Protein AF-A0A060R8Q3-F1 (afdb_monomer_lite)

Structure (mmCIF, N/CA/C/O backbone):
data_AF-A0A060R8Q3-F1
#
_entry.id   AF-A0A060R8Q3-F1
#
loop_
_atom_site.group_PDB
_atom_site.id
_atom_site.type_symbol
_atom_site.label_atom_id
_atom_site.label_alt_id
_atom_site.label_comp_id
_atom_site.label_asym_id
_atom_site.label_entity_id
_atom_site.label_seq_id
_atom_site.pdbx_PDB_ins_code
_atom_site.Cartn_x
_atom_site.Cartn_y
_atom_site.Cartn_z
_atom_site.occupancy
_atom_site.B_iso_or_equiv
_atom_site.auth_seq_id
_atom_site.auth_comp_id
_atom_site.auth_asym_id
_atom_site.auth_atom_id
_atom_site.pdbx_PDB_model_num
ATOM 1 N N . MET A 1 1 ? 9.795 -13.295 -20.090 1.00 81.94 1 MET A N 1
ATOM 2 C CA . MET A 1 1 ? 8.320 -13.379 -20.117 1.00 81.94 1 MET A CA 1
ATOM 3 C C . MET A 1 1 ? 7.827 -12.272 -21.031 1.00 81.94 1 MET A C 1
ATOM 5 O O . MET A 1 1 ? 8.406 -11.195 -20.973 1.00 81.94 1 MET A O 1
ATOM 9 N N . GLU A 1 2 ? 6.830 -12.517 -21.876 1.00 87.56 2 GLU A N 1
ATOM 10 C CA . GLU A 1 2 ? 6.146 -11.432 -22.592 1.00 87.56 2 GLU A CA 1
ATOM 11 C C . GLU A 1 2 ? 5.201 -10.707 -21.620 1.00 87.56 2 GLU A C 1
ATOM 13 O O . GLU A 1 2 ? 4.442 -11.363 -20.909 1.00 87.56 2 GLU A O 1
ATOM 18 N N . ILE A 1 3 ? 5.291 -9.376 -21.527 1.00 93.56 3 ILE A N 1
ATOM 19 C CA . ILE A 1 3 ? 4.502 -8.572 -20.581 1.00 93.56 3 ILE A CA 1
ATOM 20 C C . ILE A 1 3 ? 3.317 -7.940 -21.316 1.00 93.56 3 ILE A C 1
ATOM 22 O O . ILE A 1 3 ? 3.500 -7.089 -22.185 1.00 93.56 3 ILE A O 1
ATOM 26 N N . ALA A 1 4 ? 2.102 -8.322 -20.923 1.00 96.06 4 ALA A N 1
ATOM 27 C CA . ALA A 1 4 ? 0.863 -7.688 -21.368 1.00 96.06 4 ALA A CA 1
ATOM 28 C C . ALA A 1 4 ? 0.677 -6.345 -20.640 1.00 96.06 4 ALA A C 1
ATOM 30 O O . ALA A 1 4 ? 0.202 -6.294 -19.499 1.00 96.06 4 ALA A O 1
ATOM 31 N N . LYS A 1 5 ? 1.107 -5.248 -21.274 1.00 96.12 5 LYS A N 1
ATOM 32 C CA . LYS A 1 5 ? 1.171 -3.905 -20.671 1.00 96.12 5 LYS A CA 1
ATOM 33 C C . LYS A 1 5 ? -0.169 -3.457 -20.078 1.00 96.12 5 LYS A C 1
ATOM 35 O O . LYS A 1 5 ? -0.212 -2.906 -18.980 1.00 96.12 5 LYS A O 1
ATOM 40 N N . GLU A 1 6 ? -1.265 -3.718 -20.777 1.00 97.31 6 GLU A N 1
ATOM 41 C CA . GLU A 1 6 ? -2.635 -3.370 -20.397 1.00 97.31 6 GLU A CA 1
ATOM 42 C C . GLU A 1 6 ? -3.126 -4.072 -19.122 1.00 97.31 6 GLU A C 1
ATOM 44 O O . GLU A 1 6 ? -4.007 -3.543 -18.449 1.00 97.31 6 GLU A O 1
ATOM 49 N N . LYS A 1 7 ? -2.519 -5.205 -18.748 1.00 98.19 7 LYS A N 1
ATOM 50 C CA . LYS A 1 7 ? -2.799 -5.943 -17.501 1.00 98.19 7 LYS A CA 1
ATOM 51 C C . LYS A 1 7 ? -1.795 -5.662 -16.385 1.00 98.19 7 LYS A C 1
ATOM 53 O O . LYS A 1 7 ? -1.862 -6.283 -15.326 1.00 98.19 7 LYS A O 1
ATOM 58 N N . THR A 1 8 ? -0.835 -4.777 -16.648 1.00 98.75 8 THR A N 1
ATOM 59 C CA . THR A 1 8 ? 0.340 -4.599 -15.799 1.00 98.75 8 THR A CA 1
ATOM 60 C C . THR A 1 8 ? 0.318 -3.274 -15.048 1.00 98.75 8 THR A C 1
ATOM 62 O O . THR A 1 8 ? 0.221 -2.208 -15.665 1.00 98.75 8 THR A O 1
ATOM 65 N N . VAL A 1 9 ? 0.497 -3.352 -13.729 1.00 98.81 9 VAL A N 1
ATOM 66 C CA . VAL A 1 9 ? 0.626 -2.217 -12.807 1.00 98.81 9 VAL A CA 1
ATOM 67 C C . VAL A 1 9 ? 2.062 -2.148 -12.289 1.00 98.81 9 VAL A C 1
ATOM 69 O O . VAL A 1 9 ? 2.643 -3.158 -11.893 1.00 98.81 9 VAL A O 1
ATOM 72 N N . ALA A 1 10 ? 2.662 -0.963 -12.277 1.00 98.75 10 ALA A N 1
ATOM 73 C CA . ALA A 1 10 ? 3.980 -0.738 -11.691 1.00 98.75 10 ALA A CA 1
ATOM 74 C C . ALA A 1 10 ? 3.889 0.063 -10.387 1.00 98.75 10 ALA A C 1
ATOM 76 O O . ALA A 1 10 ? 2.992 0.885 -10.207 1.00 98.75 10 ALA A O 1
ATOM 77 N N . PHE A 1 11 ? 4.870 -0.119 -9.499 1.00 98.56 11 PHE A N 1
ATOM 78 C CA . PHE A 1 11 ? 4.990 0.667 -8.268 1.00 98.56 11 PHE A CA 1
ATOM 79 C C . PHE A 1 11 ? 6.175 1.631 -8.298 1.00 98.56 11 PHE A C 1
ATOM 81 O O . PHE A 1 11 ? 7.266 1.292 -8.760 1.00 98.56 11 PHE A O 1
ATOM 88 N N . THR A 1 12 ? 6.006 2.828 -7.736 1.00 96.81 12 THR A N 1
ATOM 89 C CA . THR A 1 12 ? 7.143 3.710 -7.433 1.00 96.81 12 THR A CA 1
ATOM 90 C C . THR A 1 12 ? 6.879 4.553 -6.200 1.00 96.81 12 THR A C 1
ATOM 92 O O . THR A 1 12 ? 5.846 5.200 -6.088 1.00 96.81 12 THR A O 1
ATOM 95 N N . GLY A 1 13 ? 7.805 4.604 -5.251 1.00 94.69 13 GLY A N 1
ATOM 96 C CA . GLY A 1 13 ? 7.547 5.410 -4.063 1.00 94.69 13 GLY A CA 1
ATOM 97 C C . GLY A 1 13 ? 8.776 5.826 -3.294 1.00 94.69 13 GLY A C 1
ATOM 98 O O . GLY A 1 13 ? 9.915 5.504 -3.640 1.00 94.69 13 GLY A O 1
ATOM 99 N N . ASN A 1 14 ? 8.539 6.626 -2.262 1.00 93.38 14 ASN A N 1
ATOM 100 C CA . ASN A 1 14 ? 9.591 7.078 -1.374 1.00 93.38 14 ASN A CA 1
ATOM 101 C C . ASN A 1 14 ? 10.158 5.910 -0.544 1.00 93.38 14 ASN A C 1
ATOM 103 O O . ASN A 1 14 ? 9.455 4.978 -0.155 1.00 93.38 14 ASN A O 1
ATOM 107 N N . ARG A 1 15 ? 11.458 5.995 -0.232 1.00 92.00 15 ARG A N 1
ATOM 108 C CA . ARG A 1 15 ? 12.168 5.000 0.594 1.00 92.00 15 ARG A CA 1
ATOM 109 C C . ARG A 1 15 ? 11.781 5.044 2.072 1.00 92.00 15 ARG A C 1
ATOM 111 O O . ARG A 1 15 ? 11.945 4.058 2.779 1.00 92.00 15 ARG A O 1
ATOM 118 N N . LEU A 1 16 ? 11.296 6.199 2.520 1.00 90.44 16 LEU A N 1
ATOM 119 C CA . LEU A 1 16 ? 10.750 6.424 3.850 1.00 90.44 16 LEU A CA 1
ATOM 120 C C . LEU A 1 16 ? 9.294 6.858 3.686 1.00 90.44 16 LEU A C 1
ATOM 122 O O . LEU A 1 16 ? 9.029 7.830 2.975 1.00 90.44 16 LEU A O 1
ATOM 126 N N . LEU A 1 17 ? 8.383 6.142 4.339 1.00 89.00 17 LEU A N 1
ATOM 127 C CA . LEU A 1 17 ? 6.962 6.467 4.369 1.00 89.00 17 LEU A CA 1
ATOM 128 C C . LEU A 1 17 ? 6.737 7.476 5.495 1.00 89.00 17 LEU A C 1
ATOM 130 O O . LEU A 1 17 ? 6.992 7.179 6.660 1.00 89.00 17 LEU A O 1
ATOM 134 N N . THR A 1 18 ? 6.337 8.690 5.137 1.00 86.38 18 THR A N 1
ATOM 135 C CA . THR A 1 18 ? 6.111 9.794 6.078 1.00 86.38 18 THR A CA 1
ATOM 136 C C . THR A 1 18 ? 4.744 10.409 5.839 1.00 86.38 18 THR A C 1
ATOM 138 O O . THR A 1 18 ? 4.243 10.353 4.715 1.00 86.38 18 THR A O 1
ATOM 141 N N . THR A 1 19 ? 4.179 11.046 6.864 1.00 86.94 19 THR A N 1
ATOM 142 C CA . THR A 1 19 ? 3.058 11.983 6.706 1.00 86.94 19 THR A CA 1
ATOM 143 C C . THR A 1 19 ? 3.517 13.257 5.988 1.00 86.94 19 THR A C 1
ATOM 145 O O . THR A 1 19 ? 4.721 13.503 5.830 1.00 86.94 19 THR A O 1
ATOM 148 N N . SER A 1 20 ? 2.564 14.096 5.576 1.00 84.88 20 SER A N 1
ATOM 149 C CA . SER A 1 20 ? 2.832 15.390 4.930 1.00 84.88 20 SER A CA 1
ATOM 150 C C . SER A 1 20 ? 3.641 16.365 5.783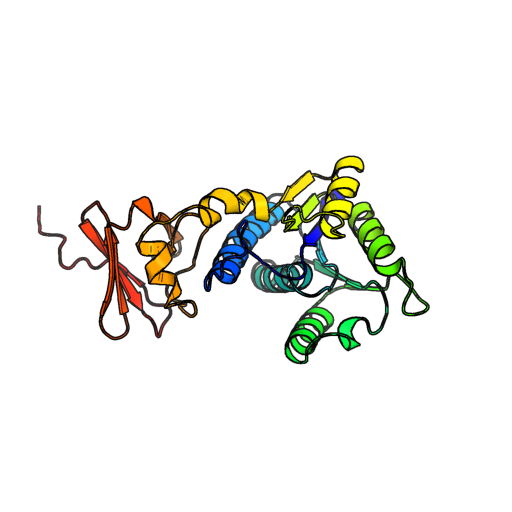 1.00 84.88 20 SER A C 1
ATOM 152 O O . SER A 1 20 ? 4.433 17.138 5.247 1.00 84.88 20 SER A O 1
ATOM 154 N N . ASP A 1 21 ? 3.514 16.291 7.104 1.00 84.69 21 ASP A N 1
ATOM 155 C CA . ASP A 1 21 ? 4.242 17.125 8.059 1.00 84.69 21 ASP A CA 1
ATOM 156 C C . ASP A 1 21 ? 5.453 16.418 8.700 1.00 84.69 21 ASP A C 1
ATOM 158 O O . ASP A 1 21 ? 6.084 16.967 9.602 1.00 84.69 21 ASP A O 1
ATOM 162 N N . ASN A 1 22 ? 5.805 15.216 8.223 1.00 83.00 22 ASN A N 1
ATOM 163 C CA . ASN A 1 22 ? 6.838 14.336 8.786 1.00 83.00 22 ASN A CA 1
ATOM 164 C C . ASN A 1 22 ? 6.662 14.021 10.287 1.00 83.00 22 ASN A C 1
ATOM 166 O O . ASN A 1 22 ? 7.640 13.674 10.957 1.00 83.00 22 ASN A O 1
ATOM 170 N N . ARG A 1 23 ? 5.448 14.127 10.839 1.00 83.88 23 ARG A N 1
ATOM 171 C CA . ARG A 1 23 ? 5.171 13.634 12.191 1.00 83.88 23 ARG A CA 1
ATOM 172 C C . ARG A 1 23 ? 5.231 12.112 12.228 1.00 83.88 23 ARG A C 1
ATOM 174 O O . ARG A 1 23 ? 4.906 11.422 11.263 1.00 83.88 23 ARG A O 1
ATOM 181 N N . HIS A 1 24 ? 5.658 11.591 13.374 1.00 88.31 24 HIS A N 1
ATOM 182 C CA . HIS A 1 24 ? 5.580 10.162 13.626 1.00 88.31 24 HIS A CA 1
ATOM 183 C C . HIS A 1 24 ? 4.112 9.749 13.758 1.00 88.31 24 HIS A C 1
ATOM 185 O O . HIS A 1 24 ? 3.369 10.346 14.536 1.00 88.31 24 HIS A O 1
ATOM 191 N N . ASP A 1 25 ? 3.729 8.722 13.010 1.00 94.88 25 ASP A N 1
ATOM 192 C CA . ASP A 1 25 ? 2.435 8.063 13.112 1.00 94.88 25 ASP A CA 1
ATOM 193 C C . ASP A 1 25 ? 2.692 6.554 13.139 1.00 94.88 25 ASP A C 1
ATOM 195 O O . ASP A 1 25 ? 3.182 5.973 12.167 1.00 94.88 25 ASP A O 1
ATOM 199 N N . ALA A 1 26 ? 2.416 5.939 14.287 1.00 96.19 26 ALA A N 1
ATOM 200 C CA . ALA A 1 26 ? 2.666 4.528 14.553 1.00 96.19 26 ALA A CA 1
ATOM 201 C C . ALA A 1 26 ? 1.775 3.605 13.706 1.00 96.19 26 ALA A C 1
ATOM 203 O O . ALA A 1 26 ? 2.122 2.445 13.497 1.00 96.19 26 ALA A O 1
ATOM 204 N N . ASN A 1 27 ? 0.655 4.124 13.192 1.00 96.94 27 ASN A N 1
ATOM 205 C CA . ASN A 1 27 ? -0.320 3.375 12.407 1.00 96.94 27 ASN A CA 1
ATOM 206 C C . ASN A 1 27 ? -0.230 3.655 10.903 1.00 96.94 27 ASN A C 1
ATOM 208 O O . ASN A 1 27 ? -0.941 3.009 10.137 1.00 96.94 27 ASN A O 1
ATOM 212 N N . LEU A 1 28 ? 0.641 4.566 10.454 1.00 96.75 28 LEU A N 1
ATOM 213 C CA . LEU A 1 28 ? 0.725 4.955 9.043 1.00 96.75 28 LEU A CA 1
ATOM 214 C C . LEU A 1 28 ? 0.965 3.762 8.112 1.00 96.75 28 LEU A C 1
ATOM 216 O O . LEU A 1 28 ? 0.300 3.647 7.087 1.00 96.75 28 LEU A O 1
ATOM 220 N N . GLU A 1 29 ? 1.885 2.858 8.460 1.00 96.31 29 GLU A N 1
ATOM 221 C CA . GLU A 1 29 ? 2.124 1.664 7.640 1.00 96.31 29 GLU A CA 1
ATOM 222 C C . GLU A 1 29 ? 0.889 0.747 7.603 1.00 96.31 29 GLU A C 1
ATOM 224 O O . GLU A 1 29 ? 0.573 0.210 6.544 1.00 96.31 29 GLU A O 1
ATOM 229 N N . ASN A 1 30 ? 0.158 0.611 8.718 1.00 97.19 30 ASN A N 1
ATOM 230 C CA . ASN A 1 30 ? -1.077 -0.177 8.769 1.00 97.19 30 ASN A CA 1
ATOM 231 C C . ASN A 1 30 ? -2.150 0.420 7.849 1.00 97.19 30 ASN A C 1
ATOM 233 O O . ASN A 1 30 ? -2.748 -0.311 7.066 1.00 97.19 30 ASN A O 1
ATOM 237 N N . VAL A 1 31 ? -2.344 1.742 7.899 1.00 98.00 31 VAL A N 1
ATOM 238 C CA . VAL A 1 31 ? -3.275 2.460 7.014 1.00 98.00 31 VAL A CA 1
ATOM 239 C C . VAL A 1 31 ? -2.881 2.272 5.555 1.00 98.00 31 VAL A C 1
ATOM 241 O O . VAL A 1 31 ? -3.703 1.848 4.752 1.00 98.00 31 VAL A O 1
ATOM 244 N N . ILE A 1 32 ? -1.609 2.504 5.221 1.00 98.00 32 ILE A N 1
ATOM 245 C CA . ILE A 1 32 ? -1.093 2.324 3.861 1.00 98.00 32 ILE A CA 1
ATOM 246 C C . ILE A 1 32 ? -1.365 0.907 3.345 1.00 98.00 32 ILE A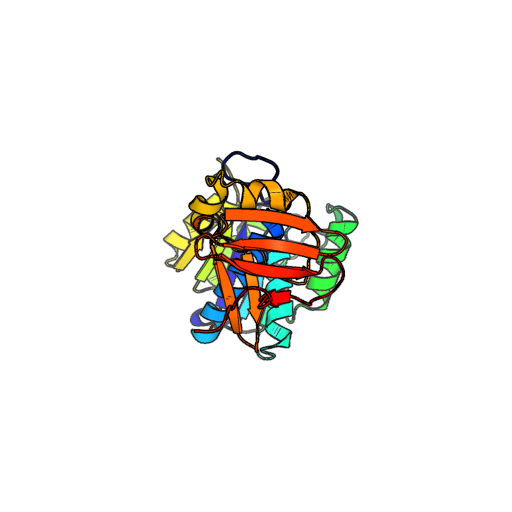 C 1
ATOM 248 O O . ILE A 1 32 ? -1.801 0.752 2.210 1.00 98.00 32 ILE A O 1
ATOM 252 N N . ARG A 1 33 ? -1.106 -0.129 4.151 1.00 97.81 33 ARG A N 1
ATOM 253 C CA . ARG A 1 33 ? -1.327 -1.523 3.736 1.00 97.81 33 ARG A CA 1
ATOM 254 C C . ARG A 1 33 ? -2.805 -1.829 3.516 1.00 97.81 33 ARG A C 1
ATOM 256 O O . ARG A 1 33 ? -3.127 -2.524 2.555 1.00 97.81 33 ARG A O 1
ATOM 263 N N . THR A 1 34 ? -3.692 -1.305 4.358 1.00 97.31 34 THR A N 1
ATOM 264 C CA . THR A 1 34 ? -5.142 -1.459 4.180 1.00 97.31 34 THR A CA 1
ATOM 265 C C . THR A 1 34 ? -5.617 -0.807 2.885 1.00 97.31 34 THR A C 1
ATOM 267 O O . THR A 1 34 ? -6.230 -1.484 2.065 1.00 97.31 34 THR A O 1
ATOM 270 N N . GLU A 1 35 ? -5.282 0.465 2.660 1.00 97.88 35 GLU A N 1
ATOM 271 C CA . GLU A 1 35 ? -5.705 1.184 1.450 1.00 97.88 35 GLU A CA 1
ATOM 272 C C . GLU A 1 35 ? -5.082 0.580 0.186 1.00 97.88 35 GLU A C 1
ATOM 274 O O . GLU A 1 35 ? -5.747 0.435 -0.837 1.00 97.88 35 GLU A O 1
ATOM 279 N N . LEU A 1 36 ? -3.820 0.143 0.263 1.00 98.38 36 LEU A N 1
ATOM 280 C CA . LEU A 1 36 ? -3.186 -0.573 -0.837 1.00 98.38 36 LEU A CA 1
ATOM 281 C C . LEU A 1 36 ? -3.882 -1.908 -1.115 1.00 98.38 36 LEU A C 1
ATOM 283 O O . LEU A 1 36 ? -4.029 -2.265 -2.273 1.00 98.38 36 LEU A O 1
ATOM 287 N N . THR A 1 37 ? -4.339 -2.635 -0.092 1.00 97.44 37 THR A N 1
ATOM 288 C CA . THR A 1 37 ? -5.087 -3.886 -0.299 1.00 97.44 37 THR A CA 1
ATOM 289 C C . THR A 1 37 ? -6.355 -3.636 -1.110 1.00 97.44 37 THR A C 1
ATOM 291 O O . THR A 1 37 ? -6.590 -4.353 -2.078 1.00 97.44 37 THR A O 1
ATOM 294 N N . PHE A 1 38 ? -7.136 -2.608 -0.761 1.00 96.81 38 PHE A N 1
ATOM 295 C CA . PHE A 1 38 ? -8.343 -2.253 -1.512 1.00 96.81 38 PHE A CA 1
ATOM 296 C C . PHE A 1 38 ? -8.020 -1.851 -2.950 1.00 96.81 38 PHE A C 1
ATOM 298 O O . PHE A 1 38 ? -8.603 -2.400 -3.878 1.00 96.81 38 PHE A O 1
ATOM 305 N N . CYS A 1 39 ? -7.013 -0.998 -3.138 1.00 98.19 39 CYS A N 1
ATOM 306 C CA . CYS A 1 39 ? -6.562 -0.588 -4.465 1.00 98.19 39 CYS A CA 1
ATOM 307 C C . CYS A 1 39 ? -6.105 -1.780 -5.326 1.00 98.19 39 CYS A C 1
ATOM 309 O O . CYS A 1 39 ? -6.471 -1.883 -6.492 1.00 98.19 39 CYS A O 1
ATOM 311 N N . LEU A 1 40 ? -5.349 -2.729 -4.764 1.00 98.56 40 LEU A N 1
ATOM 312 C CA . LEU A 1 40 ? -4.915 -3.912 -5.512 1.00 98.56 40 LEU A CA 1
ATOM 313 C C . LEU A 1 40 ? -6.087 -4.844 -5.859 1.00 98.56 40 LEU A C 1
ATOM 315 O O . LEU A 1 40 ? -6.071 -5.446 -6.933 1.00 98.56 40 LEU A O 1
ATOM 319 N N . GLU A 1 41 ? -7.085 -4.971 -4.977 1.00 97.88 41 GLU A N 1
ATOM 320 C CA . GLU A 1 41 ? -8.314 -5.720 -5.267 1.00 97.88 41 GLU A CA 1
ATOM 321 C C . GLU A 1 41 ? -9.123 -5.074 -6.399 1.00 97.88 41 GLU A C 1
ATOM 323 O O . GLU A 1 41 ? -9.603 -5.799 -7.271 1.00 97.88 41 GLU A O 1
ATOM 328 N N . GLU A 1 42 ? -9.224 -3.744 -6.431 1.00 98.00 42 GLU A N 1
ATOM 329 C CA . GLU A 1 42 ? -9.854 -2.992 -7.525 1.00 98.00 42 GLU A CA 1
ATOM 330 C C . GLU A 1 42 ? -9.109 -3.210 -8.848 1.00 98.00 42 GLU A C 1
ATOM 332 O O . GLU A 1 42 ? -9.715 -3.676 -9.814 1.00 98.00 42 GLU A O 1
ATOM 337 N N . CYS A 1 43 ? -7.783 -3.021 -8.878 1.00 98.38 43 CYS A N 1
ATOM 338 C CA . CYS A 1 43 ? -6.975 -3.306 -10.069 1.00 98.38 43 CYS A CA 1
ATOM 339 C C . CYS A 1 43 ? -7.200 -4.744 -10.575 1.00 98.38 43 CYS A C 1
ATOM 341 O O . CYS A 1 43 ? -7.317 -4.979 -11.780 1.00 98.38 43 CYS A O 1
ATOM 343 N N . TYR A 1 44 ? -7.276 -5.725 -9.669 1.00 98.50 44 TYR A N 1
ATOM 344 C CA . TYR A 1 44 ? -7.531 -7.115 -10.047 1.00 98.50 44 TYR A CA 1
ATOM 345 C C . TYR A 1 44 ? -8.918 -7.309 -10.671 1.00 98.50 44 TYR A C 1
ATOM 347 O O . TYR A 1 44 ? -9.043 -7.985 -11.693 1.00 98.50 44 TYR A O 1
ATOM 355 N N . GLN A 1 45 ? -9.955 -6.685 -10.105 1.00 98.12 45 GLN A N 1
ATOM 356 C CA . GLN A 1 45 ? -11.311 -6.704 -10.666 1.00 98.12 45 GLN A CA 1
ATOM 357 C C . GLN A 1 45 ? -11.378 -6.058 -12.058 1.00 98.12 45 GLN A C 1
ATOM 359 O O . GLN A 1 45 ? -12.154 -6.501 -12.904 1.00 98.12 45 GLN A O 1
ATOM 364 N N . GLU A 1 46 ? -10.517 -5.079 -12.328 1.00 97.88 46 GLU A N 1
ATOM 365 C CA . GLU A 1 46 ? -10.341 -4.455 -13.646 1.00 97.88 46 GLU A CA 1
ATOM 366 C C . GLU A 1 46 ? -9.493 -5.296 -14.622 1.00 97.88 46 GLU A C 1
ATOM 368 O O . GLU A 1 46 ? -9.247 -4.899 -15.763 1.00 97.88 46 GLU A O 1
ATOM 373 N N . GLY A 1 47 ? -9.059 -6.489 -14.208 1.00 98.12 47 GLY A N 1
ATOM 374 C CA . GLY A 1 47 ? -8.308 -7.429 -15.037 1.00 98.12 47 GLY A CA 1
ATOM 375 C C . GLY A 1 47 ? -6.794 -7.212 -15.026 1.00 98.12 47 GLY A C 1
ATOM 376 O O . GLY A 1 47 ? -6.095 -7.778 -15.877 1.00 98.12 47 GLY A O 1
ATOM 377 N N . LYS A 1 48 ? -6.266 -6.421 -14.083 1.00 98.50 48 LYS A N 1
ATOM 378 C CA . LYS A 1 48 ? -4.824 -6.298 -13.846 1.00 98.50 48 LYS A CA 1
ATOM 379 C C . LYS A 1 48 ? -4.350 -7.437 -12.953 1.00 98.50 48 LYS A C 1
ATOM 381 O O . LYS A 1 48 ? -4.733 -7.534 -11.794 1.00 98.50 48 LYS A O 1
ATOM 386 N N . ASN A 1 49 ? -3.475 -8.291 -13.461 1.00 98.44 49 ASN A N 1
ATOM 387 C CA . ASN A 1 49 ? -2.927 -9.397 -12.674 1.00 98.44 49 ASN A CA 1
ATOM 388 C C . ASN A 1 49 ? -1.402 -9.499 -12.742 1.00 98.44 49 ASN A C 1
ATOM 390 O O . ASN A 1 49 ? -0.826 -10.416 -12.166 1.00 98.44 49 ASN A O 1
ATOM 394 N N . VAL A 1 50 ? -0.725 -8.551 -13.392 1.00 98.81 50 VAL A N 1
ATOM 395 C CA . VAL A 1 50 ? 0.738 -8.479 -13.416 1.00 98.81 50 VAL A CA 1
ATOM 396 C C . VAL A 1 50 ? 1.183 -7.239 -12.653 1.00 98.81 50 VAL A C 1
ATOM 398 O O . VAL A 1 50 ? 0.754 -6.127 -12.951 1.00 98.81 50 VAL A O 1
ATOM 401 N N . TYR A 1 51 ? 2.080 -7.410 -11.687 1.00 98.88 51 TYR A N 1
ATOM 402 C CA . TYR A 1 51 ? 2.592 -6.310 -10.877 1.00 98.88 51 TYR A CA 1
ATOM 403 C C . TYR A 1 51 ? 4.109 -6.234 -10.957 1.00 98.88 51 TYR A C 1
ATOM 405 O O . TYR A 1 51 ? 4.802 -7.237 -10.790 1.00 98.88 51 TYR A O 1
ATOM 413 N N . ILE A 1 52 ? 4.638 -5.030 -11.171 1.00 98.88 52 ILE A N 1
ATOM 414 C CA . ILE A 1 52 ? 6.075 -4.776 -11.228 1.00 98.88 52 ILE A CA 1
ATOM 415 C C . ILE A 1 52 ? 6.502 -3.968 -10.005 1.00 98.88 52 ILE A C 1
ATOM 417 O O . ILE A 1 52 ? 6.145 -2.796 -9.858 1.00 98.88 52 ILE A O 1
ATOM 421 N N . CYS A 1 53 ? 7.335 -4.564 -9.151 1.00 97.81 53 CYS A N 1
ATOM 422 C CA . CYS A 1 53 ? 7.978 -3.862 -8.048 1.00 97.81 53 CYS A CA 1
ATOM 423 C C . CYS A 1 53 ? 9.444 -3.571 -8.381 1.00 97.81 53 CYS A C 1
ATOM 425 O O . CYS A 1 53 ? 10.141 -4.359 -9.015 1.00 97.81 53 CYS A O 1
ATOM 427 N N . GLY A 1 54 ? 9.941 -2.425 -7.932 1.00 97.50 54 GLY A N 1
ATOM 428 C CA . GLY A 1 54 ? 11.313 -2.009 -8.197 1.00 97.50 54 GLY A CA 1
ATOM 429 C C . GLY A 1 54 ? 12.362 -2.487 -7.202 1.00 97.50 54 GLY A C 1
ATOM 430 O O . GLY A 1 54 ? 13.510 -2.038 -7.266 1.00 97.50 54 GLY A O 1
ATOM 431 N N . MET A 1 55 ? 11.952 -3.324 -6.245 1.00 96.94 55 MET A N 1
ATOM 432 C CA . MET A 1 55 ? 12.807 -3.966 -5.244 1.00 96.94 55 MET A CA 1
ATOM 433 C C . MET A 1 55 ? 13.644 -3.013 -4.368 1.00 96.94 55 MET A C 1
ATOM 435 O O . MET A 1 55 ? 14.641 -3.424 -3.779 1.00 96.94 55 MET A O 1
ATOM 439 N N . VAL A 1 56 ? 13.236 -1.747 -4.243 1.00 94.81 56 VAL A N 1
ATOM 440 C CA . VAL A 1 56 ? 13.878 -0.770 -3.350 1.00 94.81 56 VAL A CA 1
ATOM 441 C C . VAL A 1 56 ? 13.162 -0.720 -1.996 1.00 94.81 56 VAL A C 1
ATOM 443 O O . VAL A 1 56 ? 11.962 -0.962 -1.897 1.00 94.81 56 VAL A O 1
ATOM 446 N N . ILE A 1 57 ? 13.904 -0.398 -0.932 1.00 95.62 57 ILE A N 1
ATOM 447 C CA . ILE A 1 57 ? 13.344 -0.160 0.409 1.00 95.62 57 ILE A CA 1
ATOM 448 C C . ILE A 1 57 ? 12.179 0.842 0.409 1.00 95.62 57 ILE A C 1
ATOM 450 O O . ILE A 1 57 ? 12.113 1.739 -0.431 1.00 95.62 57 ILE A O 1
ATOM 454 N N . GLY A 1 58 ? 11.294 0.713 1.400 1.00 94.81 58 GLY A N 1
ATOM 455 C CA . GLY A 1 58 ? 10.104 1.550 1.537 1.00 94.81 58 GLY A CA 1
ATOM 456 C C . GLY A 1 58 ? 8.945 1.034 0.689 1.00 94.81 58 GLY A C 1
ATOM 457 O O . GLY A 1 58 ? 8.586 -0.141 0.798 1.00 94.81 58 GLY A O 1
ATOM 458 N N . TRP A 1 59 ? 8.366 1.919 -0.127 1.00 96.62 59 TRP A N 1
ATOM 459 C CA . TRP A 1 59 ? 7.151 1.655 -0.903 1.00 96.62 59 TRP A CA 1
ATOM 460 C C . TRP A 1 59 ? 7.235 0.424 -1.810 1.00 96.62 59 TRP A C 1
ATOM 462 O O . TRP A 1 59 ? 6.355 -0.427 -1.734 1.00 96.62 59 TRP A O 1
ATOM 472 N N . ASP A 1 60 ? 8.289 0.291 -2.628 1.00 97.12 60 ASP A N 1
ATOM 473 C CA . ASP A 1 60 ? 8.374 -0.791 -3.623 1.00 97.12 60 ASP A CA 1
ATOM 474 C C . ASP A 1 60 ? 8.311 -2.178 -2.946 1.00 97.12 60 ASP A C 1
ATOM 476 O O . ASP A 1 60 ? 7.555 -3.045 -3.385 1.00 97.12 60 ASP A O 1
ATOM 480 N N . MET A 1 61 ? 9.063 -2.390 -1.856 1.00 97.94 61 MET A N 1
ATOM 481 C CA . MET A 1 61 ? 9.009 -3.648 -1.098 1.00 97.94 61 MET A CA 1
ATOM 482 C C . MET A 1 61 ? 7.707 -3.827 -0.308 1.00 97.94 61 MET A C 1
ATOM 484 O O . MET A 1 61 ? 7.240 -4.956 -0.189 1.00 97.94 61 MET A O 1
ATOM 488 N N . LEU A 1 62 ? 7.109 -2.749 0.217 1.00 98.44 62 LEU A N 1
ATOM 489 C CA . LEU A 1 62 ? 5.798 -2.826 0.873 1.00 98.44 62 LEU A CA 1
ATOM 490 C C . LEU A 1 62 ? 4.725 -3.304 -0.113 1.00 98.44 62 LEU A C 1
ATOM 492 O O . LEU A 1 62 ? 3.960 -4.205 0.218 1.00 98.44 62 LEU A O 1
ATOM 496 N N . CYS A 1 63 ? 4.714 -2.760 -1.332 1.00 98.69 63 CYS A N 1
ATOM 497 C CA . CYS A 1 63 ? 3.759 -3.160 -2.362 1.00 98.69 63 CYS A CA 1
ATOM 498 C C . CYS A 1 63 ? 3.951 -4.607 -2.792 1.00 98.69 63 CYS A C 1
ATOM 500 O O . CYS A 1 63 ? 2.979 -5.342 -2.920 1.00 98.69 63 CYS A O 1
ATOM 502 N N . ALA A 1 64 ? 5.200 -5.042 -2.961 1.00 98.75 64 ALA A N 1
ATOM 503 C CA . ALA A 1 64 ? 5.490 -6.430 -3.291 1.00 98.75 64 ALA A CA 1
ATOM 504 C C . ALA A 1 64 ? 4.964 -7.403 -2.219 1.00 98.75 64 ALA A C 1
ATOM 506 O O . ALA A 1 64 ? 4.422 -8.451 -2.555 1.00 98.75 64 ALA A O 1
ATOM 507 N N . GLU A 1 65 ? 5.083 -7.051 -0.935 1.00 98.75 65 GLU A N 1
ATOM 508 C CA . GLU A 1 65 ? 4.524 -7.848 0.163 1.00 98.75 65 GLU A CA 1
ATOM 509 C C . GLU A 1 65 ? 2.991 -7.929 0.099 1.00 98.75 65 GLU A C 1
ATOM 511 O O . GLU A 1 65 ? 2.448 -9.016 0.284 1.00 98.75 65 GLU A O 1
ATOM 516 N N . GLU A 1 66 ? 2.293 -6.823 -0.184 1.00 98.75 66 GLU A N 1
ATOM 517 C CA . GLU A 1 66 ? 0.826 -6.836 -0.318 1.00 98.75 66 GLU A CA 1
ATOM 518 C C . GLU A 1 66 ? 0.359 -7.586 -1.574 1.00 98.75 66 GLU A C 1
ATOM 520 O O . GLU A 1 66 ? -0.590 -8.362 -1.495 1.00 98.75 66 GLU A O 1
ATOM 525 N N . VAL A 1 67 ? 1.070 -7.473 -2.700 1.00 98.81 67 VAL A N 1
ATOM 526 C CA . VAL A 1 67 ? 0.793 -8.281 -3.902 1.00 98.81 67 VAL A CA 1
ATOM 527 C C . VAL A 1 67 ? 0.950 -9.774 -3.610 1.00 98.81 67 VAL A C 1
ATOM 529 O O . VAL A 1 67 ? 0.099 -10.569 -4.005 1.00 98.81 67 VAL A O 1
ATOM 532 N N . LEU A 1 68 ? 1.999 -10.180 -2.886 1.00 98.81 68 LEU A N 1
ATOM 533 C CA . LEU A 1 68 ? 2.198 -11.585 -2.510 1.00 98.81 68 LEU A CA 1
ATOM 534 C C . LEU A 1 68 ? 1.089 -12.105 -1.587 1.00 98.81 68 LEU A C 1
ATOM 536 O O . LEU A 1 68 ? 0.685 -13.259 -1.723 1.00 98.81 68 LEU A O 1
ATOM 540 N N . LYS A 1 69 ? 0.569 -11.273 -0.676 1.00 98.31 69 LYS A N 1
ATOM 541 C CA . LYS A 1 69 ? -0.613 -11.629 0.123 1.00 98.31 69 LYS A CA 1
ATOM 542 C C . LYS A 1 69 ? -1.847 -11.771 -0.759 1.00 98.31 69 LYS A C 1
ATOM 544 O O . LYS A 1 69 ? -2.537 -12.782 -0.657 1.00 98.31 69 LYS A O 1
ATOM 549 N N . LEU A 1 70 ? -2.099 -10.813 -1.649 1.00 98.19 70 LEU A N 1
ATOM 550 C CA . LEU A 1 70 ? -3.244 -10.846 -2.554 1.00 98.19 70 LEU A CA 1
ATOM 551 C C . LEU A 1 70 ? -3.216 -12.088 -3.459 1.00 98.19 70 LEU A C 1
ATOM 553 O O . LEU A 1 70 ? -4.239 -12.742 -3.651 1.00 98.19 70 LEU A O 1
ATOM 557 N N . LYS A 1 71 ? -2.029 -12.490 -3.921 1.00 98.38 71 LYS A N 1
ATOM 558 C CA . LYS A 1 71 ? -1.812 -13.712 -4.706 1.00 98.38 71 LYS A CA 1
ATOM 559 C C . LYS A 1 71 ? -2.251 -14.995 -3.989 1.00 98.38 71 LYS A C 1
ATOM 561 O O . LYS A 1 71 ? -2.621 -15.962 -4.646 1.00 98.38 71 LYS A O 1
ATOM 566 N N . THR A 1 72 ? -2.265 -15.028 -2.653 1.00 97.81 72 THR A N 1
ATOM 567 C CA . THR A 1 72 ? -2.806 -16.191 -1.919 1.00 97.81 72 THR A CA 1
ATOM 568 C C . THR A 1 72 ? -4.311 -16.372 -2.143 1.00 97.81 72 THR A C 1
ATOM 570 O O . THR A 1 72 ? -4.799 -17.499 -2.109 1.00 97.81 72 THR A O 1
ATOM 573 N N . LYS A 1 73 ? -5.030 -15.273 -2.411 1.00 97.06 73 LYS A N 1
ATOM 574 C CA . LYS A 1 73 ? -6.457 -15.244 -2.756 1.00 97.06 73 LYS A CA 1
ATOM 575 C C . LYS A 1 73 ? -6.682 -15.404 -4.262 1.00 97.06 73 LYS A C 1
ATOM 577 O O . LYS A 1 73 ? -7.628 -16.079 -4.657 1.00 97.06 73 LYS A O 1
ATOM 582 N N . TYR A 1 74 ? -5.796 -14.836 -5.083 1.00 98.06 74 TYR A N 1
ATOM 583 C CA . TYR A 1 74 ? -5.863 -14.874 -6.546 1.00 98.06 74 TYR A CA 1
ATOM 584 C C . TYR A 1 74 ? -4.558 -15.439 -7.143 1.00 98.06 74 TYR A C 1
ATOM 586 O O . TYR A 1 74 ? -3.632 -14.682 -7.448 1.00 98.06 74 TYR A O 1
ATOM 594 N N . PRO A 1 75 ? -4.439 -16.775 -7.290 1.00 98.12 75 PRO A N 1
ATOM 595 C CA . PRO A 1 75 ? -3.175 -17.422 -7.660 1.00 98.12 75 PRO A CA 1
ATOM 596 C C . PRO A 1 75 ? -2.638 -17.086 -9.057 1.00 98.12 75 PRO A C 1
ATOM 598 O O . PRO A 1 75 ? -1.470 -17.362 -9.330 1.00 98.12 75 PRO A O 1
ATOM 601 N N . ASP A 1 76 ? -3.464 -16.516 -9.939 1.00 98.06 76 ASP A N 1
ATOM 602 C CA . ASP A 1 76 ? -3.075 -16.084 -11.285 1.00 98.06 76 ASP A CA 1
ATOM 603 C C . ASP A 1 76 ? -2.317 -14.745 -11.302 1.00 98.06 76 ASP A C 1
ATOM 605 O O . ASP A 1 76 ? -1.778 -14.362 -12.340 1.00 98.06 76 ASP A O 1
ATOM 609 N N . ILE A 1 77 ? -2.232 -14.052 -10.161 1.00 98.69 77 ILE A N 1
ATOM 610 C CA . ILE A 1 77 ? -1.397 -12.861 -10.006 1.00 98.69 77 ILE A CA 1
ATOM 611 C C . ILE A 1 77 ? 0.080 -13.209 -10.224 1.00 98.69 77 ILE A C 1
ATOM 613 O O . ILE A 1 77 ? 0.599 -14.182 -9.675 1.00 98.69 77 ILE A O 1
ATOM 617 N N . VAL A 1 78 ? 0.788 -12.360 -10.966 1.00 98.69 78 VAL A N 1
ATOM 618 C CA . VAL A 1 78 ? 2.221 -12.465 -11.260 1.00 98.69 78 VAL A CA 1
ATOM 619 C C . VAL A 1 78 ? 2.960 -11.273 -10.662 1.00 98.69 78 VAL A C 1
ATOM 621 O O . VAL A 1 78 ? 2.636 -10.121 -10.953 1.00 98.69 78 VAL A O 1
ATOM 624 N N . LEU A 1 79 ? 3.999 -11.541 -9.869 1.00 98.88 79 LEU A N 1
ATOM 625 C CA . LEU A 1 79 ? 4.917 -10.521 -9.366 1.00 98.88 79 LEU A CA 1
ATOM 626 C C . LEU A 1 79 ? 6.239 -10.547 -10.142 1.00 98.88 79 LEU A C 1
ATOM 628 O O . LEU A 1 79 ? 6.964 -11.545 -10.144 1.00 98.88 79 LEU A O 1
ATOM 632 N N . ILE A 1 80 ? 6.589 -9.406 -10.733 1.00 98.81 80 ILE A N 1
ATOM 633 C CA . ILE A 1 80 ? 7.875 -9.160 -11.385 1.00 98.81 80 ILE A CA 1
ATOM 634 C C . ILE A 1 80 ? 8.734 -8.257 -10.496 1.00 98.81 80 ILE A C 1
ATOM 636 O O . ILE A 1 80 ? 8.402 -7.099 -10.234 1.00 98.8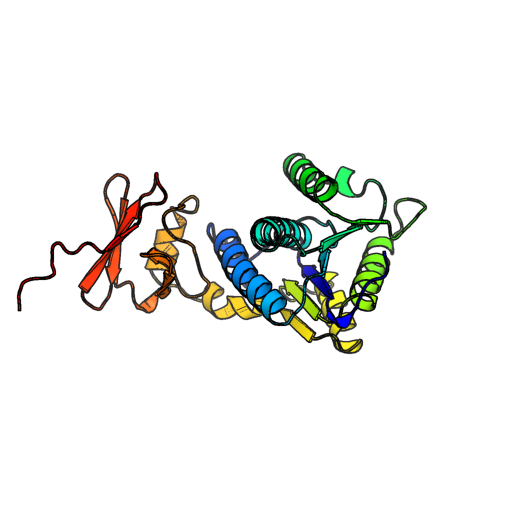1 80 ILE A O 1
ATOM 640 N N . ALA A 1 81 ? 9.883 -8.776 -10.079 1.00 98.44 81 ALA A N 1
ATOM 641 C CA . ALA A 1 81 ? 10.923 -8.031 -9.388 1.00 98.44 81 ALA A CA 1
ATOM 642 C C . ALA A 1 81 ? 11.859 -7.361 -10.409 1.00 98.44 81 ALA A C 1
ATOM 644 O O . ALA A 1 81 ? 12.751 -8.009 -10.958 1.00 98.44 81 ALA A O 1
ATOM 645 N N . ALA A 1 82 ? 11.673 -6.062 -10.654 1.00 97.88 82 ALA A N 1
ATOM 646 C CA . ALA A 1 82 ? 12.553 -5.251 -11.493 1.00 97.88 82 ALA A CA 1
ATOM 647 C C . ALA A 1 82 ? 13.752 -4.751 -10.674 1.00 97.88 82 ALA A C 1
ATOM 649 O O . ALA A 1 82 ? 13.654 -3.820 -9.870 1.00 97.88 82 ALA A O 1
ATOM 650 N N . ILE A 1 83 ? 14.902 -5.382 -10.878 1.00 96.50 83 ILE A N 1
ATOM 651 C CA . ILE A 1 83 ? 16.124 -5.180 -10.106 1.00 96.50 83 ILE A CA 1
ATOM 652 C C . ILE A 1 83 ? 17.074 -4.292 -10.920 1.00 96.50 83 ILE A C 1
ATOM 654 O O . ILE A 1 83 ? 17.508 -4.692 -11.999 1.00 96.50 83 ILE A O 1
ATOM 658 N N . PRO A 1 84 ? 17.433 -3.086 -10.438 1.00 94.69 84 PRO A N 1
ATOM 659 C CA . PRO A 1 84 ? 18.286 -2.170 -11.184 1.00 94.69 84 PRO A CA 1
ATOM 660 C C . PRO A 1 84 ? 19.663 -2.767 -11.487 1.00 94.69 84 PRO A C 1
ATOM 662 O O . PRO A 1 84 ? 20.145 -2.567 -12.591 1.00 94.69 84 PRO A O 1
ATOM 665 N N . PHE A 1 85 ? 20.274 -3.492 -10.544 1.00 93.56 85 PHE A N 1
ATOM 666 C CA . PHE A 1 85 ? 21.553 -4.189 -10.718 1.00 93.56 85 PHE A CA 1
ATOM 667 C C . PHE A 1 85 ? 21.731 -5.284 -9.656 1.00 93.56 85 PHE A C 1
ATOM 669 O O . PHE A 1 85 ? 21.122 -5.238 -8.582 1.00 93.56 85 PHE A O 1
ATOM 676 N N . MET A 1 86 ? 22.596 -6.260 -9.937 1.00 90.94 86 MET A N 1
ATOM 677 C CA . MET A 1 86 ? 22.941 -7.329 -8.996 1.00 90.94 86 MET A CA 1
ATOM 678 C C . MET A 1 86 ? 23.636 -6.785 -7.739 1.00 90.94 86 MET A C 1
ATOM 680 O O . MET A 1 86 ? 24.585 -6.009 -7.837 1.00 90.94 86 MET A O 1
ATOM 684 N N . GLY A 1 87 ? 23.186 -7.218 -6.558 1.00 90.75 87 GLY A N 1
ATOM 685 C CA . GLY A 1 87 ? 23.775 -6.827 -5.276 1.00 90.75 87 GLY A CA 1
ATOM 686 C C . GLY A 1 87 ? 23.274 -5.492 -4.717 1.00 90.75 87 GLY A C 1
ATOM 687 O O . GLY A 1 87 ? 23.871 -4.976 -3.771 1.00 90.75 87 GLY A O 1
ATOM 688 N N . GLN A 1 88 ? 22.194 -4.904 -5.255 1.00 91.56 88 GLN A N 1
ATOM 689 C CA . GLN A 1 88 ? 21.612 -3.670 -4.699 1.00 91.56 88 GLN A CA 1
ATOM 690 C C . GLN A 1 88 ? 21.262 -3.792 -3.206 1.00 91.56 88 GLN A C 1
ATOM 692 O O . GLN A 1 88 ? 21.382 -2.828 -2.447 1.00 91.56 88 GLN A O 1
ATOM 697 N N . GLU A 1 89 ? 20.866 -4.988 -2.775 1.00 93.81 89 GLU A N 1
ATOM 698 C CA . GLU A 1 89 ? 20.443 -5.295 -1.418 1.00 93.81 89 GLU A CA 1
ATOM 699 C C . GLU A 1 89 ? 21.609 -5.306 -0.432 1.00 93.81 89 GLU A C 1
ATOM 701 O O . GLU A 1 89 ? 21.390 -5.168 0.770 1.00 93.81 89 GLU A O 1
ATOM 706 N N . LEU A 1 90 ? 22.858 -5.404 -0.908 1.00 92.69 90 LEU A N 1
ATOM 707 C CA . LEU A 1 90 ? 24.050 -5.357 -0.057 1.00 92.69 90 LEU A CA 1
ATOM 708 C C . LEU A 1 90 ? 24.125 -4.060 0.758 1.00 92.69 90 LEU A C 1
ATOM 710 O O . LEU A 1 90 ? 24.643 -4.081 1.878 1.00 92.69 90 LEU A O 1
ATOM 714 N N . MET A 1 91 ? 23.529 -2.982 0.244 1.00 90.25 91 MET A N 1
ATOM 715 C CA . MET A 1 91 ? 23.461 -1.668 0.887 1.00 90.25 91 MET A CA 1
ATOM 716 C C . MET A 1 91 ? 22.334 -1.539 1.922 1.00 90.25 91 MET A C 1
ATOM 718 O O . MET A 1 91 ? 22.215 -0.499 2.567 1.00 90.25 91 MET A O 1
ATOM 722 N N . TYR A 1 92 ? 21.473 -2.549 2.068 1.00 95.31 92 TYR A N 1
ATOM 723 C CA . TYR A 1 92 ? 20.306 -2.483 2.947 1.00 95.31 92 TYR A CA 1
ATOM 724 C C . TYR A 1 92 ? 20.618 -2.950 4.372 1.00 95.31 92 TYR A C 1
ATOM 726 O O . TYR A 1 92 ? 21.577 -3.689 4.625 1.00 95.31 92 TYR A O 1
ATOM 734 N N . SER A 1 93 ? 19.771 -2.526 5.314 1.00 96.31 93 SER A N 1
ATOM 735 C CA . SER A 1 93 ? 19.813 -3.004 6.698 1.00 96.31 93 SER A CA 1
ATOM 736 C C . SER A 1 93 ? 19.588 -4.527 6.757 1.00 96.31 93 SER A C 1
ATOM 738 O O . SER A 1 93 ? 18.969 -5.083 5.848 1.00 96.31 93 SER A O 1
ATOM 740 N N . PRO A 1 94 ? 20.021 -5.236 7.817 1.00 97.12 94 PRO A N 1
ATOM 741 C CA . PRO A 1 94 ? 19.745 -6.670 7.955 1.00 97.12 94 PRO A CA 1
ATOM 742 C C . PRO A 1 94 ? 18.250 -7.020 7.855 1.00 97.12 94 PRO A C 1
ATOM 744 O O . PRO A 1 94 ? 17.883 -7.987 7.187 1.00 97.12 94 PRO A O 1
ATOM 747 N N . LYS A 1 95 ? 17.380 -6.188 8.449 1.00 95.75 95 LYS A N 1
ATOM 748 C CA . LYS A 1 95 ? 15.917 -6.330 8.368 1.00 95.75 95 LYS A CA 1
ATOM 749 C C . LYS A 1 95 ? 15.431 -6.227 6.921 1.00 95.75 95 LYS A C 1
ATOM 751 O O . LYS A 1 95 ? 14.667 -7.071 6.458 1.00 95.75 95 LYS A O 1
ATOM 756 N N . ASP A 1 96 ? 15.890 -5.214 6.195 1.00 96.62 96 ASP A N 1
ATOM 757 C CA . ASP A 1 96 ? 15.475 -4.983 4.811 1.00 96.62 96 ASP A CA 1
ATOM 758 C C . ASP A 1 96 ? 16.066 -6.010 3.843 1.00 96.62 96 ASP A C 1
ATOM 760 O O . ASP A 1 96 ? 15.385 -6.407 2.905 1.00 96.62 96 ASP A O 1
ATOM 764 N N . LYS A 1 97 ? 17.272 -6.530 4.103 1.00 97.50 97 LYS A N 1
ATOM 765 C CA . LYS A 1 97 ? 17.837 -7.676 3.369 1.00 97.50 97 LYS A CA 1
ATOM 766 C C . LYS A 1 97 ? 16.958 -8.916 3.499 1.00 97.50 97 LYS A C 1
ATOM 768 O O . LYS A 1 97 ? 16.741 -9.618 2.517 1.00 97.50 97 LYS A O 1
ATOM 773 N N . GLN A 1 98 ? 16.414 -9.178 4.688 1.00 97.69 98 GLN A N 1
ATOM 774 C CA . GLN A 1 98 ? 15.503 -10.304 4.896 1.00 97.69 98 GLN A CA 1
ATOM 775 C C . GLN A 1 98 ? 14.159 -10.103 4.181 1.00 97.69 98 GLN A C 1
ATOM 777 O O . GLN A 1 98 ? 13.616 -11.056 3.622 1.00 97.69 98 GLN A O 1
ATOM 782 N N . ARG A 1 99 ? 13.607 -8.880 4.184 1.00 97.62 99 ARG A N 1
ATOM 783 C CA . ARG A 1 99 ? 12.409 -8.539 3.390 1.00 97.62 99 ARG A CA 1
ATOM 784 C C . ARG A 1 99 ? 12.673 -8.733 1.900 1.00 97.62 99 ARG A C 1
ATOM 786 O O . ARG A 1 99 ? 11.956 -9.492 1.256 1.00 97.62 99 ARG A O 1
ATOM 793 N N . TYR A 1 100 ? 13.756 -8.142 1.401 1.00 98.38 100 TYR A N 1
ATOM 794 C CA . TYR A 1 100 ? 14.200 -8.262 0.017 1.00 98.38 100 TYR A CA 1
ATOM 795 C C . TYR A 1 100 ? 14.334 -9.720 -0.408 1.00 98.38 100 TYR A C 1
ATOM 797 O O . TYR A 1 100 ? 13.767 -10.106 -1.422 1.00 98.38 100 TYR A O 1
ATOM 805 N N . LYS A 1 101 ? 15.039 -10.541 0.382 1.00 98.19 101 LYS A N 1
ATOM 806 C CA . LYS A 1 101 ? 15.248 -11.962 0.091 1.00 98.19 101 LYS A CA 1
ATOM 807 C C . LYS A 1 101 ? 13.922 -12.713 -0.046 1.00 98.19 101 LYS A C 1
ATOM 809 O O . LYS A 1 101 ? 13.741 -13.420 -1.028 1.00 98.19 101 LYS A O 1
ATOM 814 N N . ARG A 1 102 ? 12.986 -12.515 0.890 1.00 98.44 102 ARG A N 1
ATOM 815 C CA . ARG A 1 102 ? 11.661 -13.159 0.840 1.00 98.44 102 ARG A CA 1
ATOM 816 C C . ARG A 1 102 ? 10.886 -12.777 -0.419 1.00 98.44 102 ARG A C 1
ATOM 818 O O . ARG A 1 102 ? 10.341 -13.652 -1.078 1.00 98.44 102 ARG A O 1
ATOM 825 N N . ILE A 1 103 ? 10.873 -11.490 -0.769 1.00 98.69 103 ILE A N 1
ATOM 826 C CA . ILE A 1 103 ? 10.213 -11.007 -1.990 1.00 98.69 103 ILE A CA 1
ATOM 827 C C . ILE A 1 103 ? 10.907 -11.580 -3.230 1.00 98.69 103 ILE A C 1
ATOM 829 O O . ILE A 1 103 ? 10.245 -12.078 -4.131 1.00 98.69 103 ILE A O 1
ATOM 833 N N . TYR A 1 104 ? 12.239 -11.544 -3.266 1.00 98.50 104 TYR A N 1
ATOM 834 C CA . TYR A 1 104 ? 13.044 -12.044 -4.377 1.00 98.50 104 TYR A CA 1
ATOM 835 C C . TYR A 1 104 ? 12.797 -13.532 -4.640 1.00 98.50 104 TYR A C 1
ATOM 837 O O . TYR A 1 104 ? 12.690 -13.929 -5.796 1.00 98.50 104 TYR A O 1
ATOM 845 N N . GLU A 1 105 ? 12.716 -14.348 -3.587 1.00 98.31 105 GLU A N 1
ATOM 846 C CA . GLU A 1 105 ? 12.452 -15.788 -3.677 1.00 98.31 105 GLU A CA 1
ATOM 847 C C . GLU A 1 105 ? 11.010 -16.086 -4.108 1.00 98.31 105 GLU A C 1
ATOM 849 O O . GLU A 1 105 ? 10.802 -17.010 -4.891 1.00 98.31 105 GLU A O 1
ATOM 854 N N . ALA A 1 106 ? 10.041 -15.290 -3.642 1.00 98.44 106 ALA A N 1
ATOM 855 C CA . ALA A 1 106 ? 8.619 -15.468 -3.937 1.00 98.44 106 ALA A CA 1
ATOM 856 C C . ALA A 1 106 ? 8.161 -14.847 -5.272 1.00 98.44 106 ALA A C 1
ATOM 858 O O . ALA A 1 106 ? 7.088 -15.193 -5.758 1.00 98.44 106 ALA A O 1
ATOM 859 N N . ALA A 1 107 ? 8.938 -13.931 -5.856 1.00 98.50 107 ALA A N 1
ATOM 860 C CA . ALA A 1 107 ? 8.637 -13.333 -7.153 1.00 98.50 107 ALA A CA 1
ATOM 861 C C . ALA A 1 107 ? 8.689 -14.379 -8.278 1.00 98.50 107 ALA A C 1
ATOM 863 O O . ALA A 1 107 ? 9.639 -15.162 -8.377 1.00 98.50 107 ALA A O 1
ATOM 864 N N . ASP A 1 108 ? 7.696 -14.333 -9.165 1.00 98.62 108 ASP A N 1
ATOM 865 C CA . ASP A 1 108 ? 7.581 -15.229 -10.319 1.00 98.62 108 ASP A CA 1
ATOM 866 C C . ASP A 1 108 ? 8.685 -14.963 -11.345 1.00 98.62 108 ASP A C 1
ATOM 868 O O . ASP A 1 108 ? 9.268 -15.884 -11.924 1.00 98.62 108 ASP A O 1
ATOM 872 N N . HIS A 1 109 ? 9.012 -13.683 -11.538 1.00 98.19 109 HIS A N 1
ATOM 873 C CA . HIS A 1 109 ? 10.045 -13.241 -12.464 1.00 98.19 109 HIS A CA 1
ATOM 874 C C . HIS A 1 109 ? 10.965 -12.204 -11.828 1.00 98.19 109 HIS A C 1
ATOM 876 O O . HIS A 1 109 ? 10.549 -11.364 -11.032 1.00 98.19 109 HIS A O 1
ATOM 882 N N . ARG A 1 110 ? 12.242 -12.264 -12.205 1.00 97.06 110 ARG A N 1
ATOM 883 C CA . ARG A 1 110 ? 13.303 -11.375 -11.730 1.00 97.06 110 ARG A CA 1
ATOM 884 C C . ARG A 1 110 ? 14.004 -10.794 -12.946 1.00 97.06 110 ARG A C 1
ATOM 886 O O . ARG A 1 110 ? 14.705 -11.523 -13.642 1.00 97.06 110 ARG A O 1
ATOM 893 N N . GLU A 1 111 ? 13.794 -9.510 -13.190 1.00 96.38 111 GLU A N 1
ATOM 894 C CA . GLU A 1 111 ? 14.377 -8.806 -14.327 1.00 96.38 111 GLU A CA 1
ATOM 895 C C . GLU A 1 111 ? 15.547 -7.948 -13.846 1.00 96.38 111 GLU A C 1
ATOM 897 O O . GLU A 1 111 ? 15.355 -7.009 -13.074 1.00 96.38 111 GLU A O 1
ATOM 902 N N . PHE A 1 112 ? 16.762 -8.262 -14.296 1.00 94.56 112 PHE A N 1
ATOM 903 C CA . PHE A 1 112 ? 17.946 -7.448 -14.021 1.00 94.56 112 PHE A CA 1
ATOM 904 C C . PHE A 1 112 ? 18.138 -6.437 -15.149 1.00 94.56 112 PHE A C 1
ATOM 906 O O . PHE A 1 112 ? 18.426 -6.809 -16.281 1.00 94.56 112 PHE A O 1
ATOM 913 N N . ILE A 1 113 ? 17.986 -5.153 -14.833 1.00 94.44 113 ILE A N 1
ATOM 914 C CA . ILE A 1 113 ? 17.953 -4.085 -15.841 1.00 94.44 113 ILE A CA 1
ATOM 915 C C . ILE A 1 113 ? 19.350 -3.717 -16.346 1.00 94.44 113 ILE A C 1
ATOM 917 O O . ILE A 1 113 ? 19.507 -3.312 -17.498 1.00 94.44 113 ILE A O 1
ATOM 921 N N . THR A 1 114 ? 20.372 -3.845 -15.498 1.00 88.44 114 THR A N 1
ATOM 922 C CA . THR A 1 114 ? 21.770 -3.711 -15.911 1.00 88.44 114 THR A CA 1
ATOM 923 C C . THR A 1 114 ? 22.547 -4.995 -15.637 1.00 88.44 114 THR A C 1
ATOM 925 O O . THR A 1 114 ? 22.398 -5.655 -14.608 1.00 88.44 114 THR A O 1
ATOM 928 N N . ASP A 1 115 ? 23.406 -5.332 -16.590 1.00 75.12 115 ASP A N 1
ATOM 929 C CA . ASP A 1 115 ? 24.189 -6.562 -16.694 1.00 75.12 115 ASP A CA 1
ATOM 930 C C . ASP A 1 115 ? 25.592 -6.447 -16.066 1.00 75.12 115 ASP A C 1
ATOM 932 O O . ASP A 1 115 ? 26.210 -7.459 -15.740 1.00 75.12 115 ASP A O 1
ATOM 936 N N . ARG A 1 116 ? 26.102 -5.224 -15.849 1.00 71.25 116 ARG A N 1
ATOM 937 C CA . ARG A 1 116 ? 27.499 -4.965 -15.427 1.00 71.25 116 ARG A CA 1
ATOM 938 C C . ARG A 1 116 ? 27.679 -4.444 -13.994 1.00 71.25 116 ARG A C 1
ATOM 940 O O . ARG A 1 116 ? 28.725 -3.883 -13.674 1.00 71.25 116 ARG A O 1
ATOM 947 N N . GLY A 1 117 ? 26.689 -4.629 -13.122 1.00 69.88 117 GLY A N 1
ATOM 948 C CA . GLY A 1 117 ? 26.726 -4.120 -11.744 1.00 69.88 117 GLY A CA 1
ATOM 949 C C . GLY A 1 117 ? 26.260 -2.664 -11.628 1.00 69.88 117 GLY A C 1
ATOM 950 O O . GLY A 1 117 ? 25.435 -2.213 -12.425 1.00 69.88 117 GLY A O 1
ATOM 951 N N . TYR A 1 118 ? 26.735 -1.946 -10.601 1.00 74.44 118 TYR A N 1
ATOM 952 C CA . TYR A 1 118 ? 26.284 -0.579 -10.317 1.00 74.44 118 TYR A CA 1
ATOM 953 C C . TYR A 1 118 ? 26.567 0.367 -11.491 1.00 74.44 118 TYR A C 1
ATOM 955 O O . TYR A 1 118 ? 27.714 0.605 -11.865 1.00 74.44 118 TYR A O 1
ATOM 963 N N . ASP A 1 119 ? 25.496 0.957 -12.009 1.00 80.50 119 ASP A N 1
ATOM 964 C CA . ASP A 1 119 ? 25.503 2.052 -12.970 1.00 80.50 119 ASP A CA 1
ATOM 965 C C . ASP A 1 119 ? 24.787 3.242 -12.314 1.00 80.50 119 ASP A C 1
ATOM 967 O O . ASP A 1 119 ? 23.736 3.078 -11.686 1.00 80.50 119 ASP A O 1
ATOM 971 N N . LYS A 1 120 ? 25.347 4.450 -12.457 1.00 83.94 120 LYS A N 1
ATOM 972 C CA . LYS A 1 120 ? 24.760 5.693 -11.927 1.00 83.94 120 LYS A CA 1
ATOM 973 C C . LYS A 1 120 ? 23.316 5.899 -12.398 1.00 83.94 120 LYS A C 1
ATOM 975 O O . LYS A 1 120 ? 22.512 6.467 -11.665 1.00 83.94 120 LYS A O 1
ATOM 980 N N . ASP A 1 121 ? 22.987 5.392 -13.587 1.00 91.12 121 ASP A N 1
ATOM 981 C CA . ASP A 1 121 ? 21.670 5.525 -14.199 1.00 91.12 121 ASP A CA 1
ATOM 982 C C . ASP A 1 121 ? 20.798 4.273 -14.002 1.00 91.12 121 ASP A C 1
ATOM 984 O O . ASP A 1 121 ? 19.669 4.240 -14.488 1.00 91.12 121 ASP A O 1
ATOM 988 N N . ALA A 1 122 ? 21.260 3.251 -13.265 1.00 93.19 122 ALA A N 1
ATOM 989 C CA . ALA A 1 122 ? 20.558 1.969 -13.126 1.00 93.19 122 ALA A CA 1
ATOM 990 C C . ALA A 1 122 ? 19.130 2.124 -12.584 1.00 93.19 122 ALA A C 1
ATOM 992 O O . ALA A 1 122 ? 18.191 1.534 -13.113 1.00 93.19 122 ALA A O 1
ATOM 993 N N . TYR A 1 123 ? 18.936 2.967 -11.564 1.00 93.38 123 TYR A N 1
ATOM 994 C CA . TYR A 1 123 ? 17.601 3.246 -11.025 1.00 93.38 123 TYR A CA 1
ATOM 995 C C . TYR A 1 123 ? 16.705 3.964 -12.041 1.00 93.38 123 TYR A C 1
ATOM 997 O O . TYR A 1 123 ? 15.514 3.678 -12.117 1.00 93.38 123 TYR A O 1
ATOM 1005 N N . HIS A 1 124 ? 17.264 4.873 -12.845 1.00 94.50 124 HIS A N 1
ATOM 1006 C CA . HIS A 1 124 ? 16.506 5.568 -13.884 1.00 94.50 124 HIS A CA 1
ATOM 1007 C C . HIS A 1 124 ? 16.115 4.625 -15.021 1.00 94.50 124 HIS A C 1
ATOM 1009 O O . HIS A 1 124 ? 14.946 4.607 -15.395 1.00 94.50 124 HIS A O 1
ATOM 1015 N N . LYS A 1 125 ? 17.048 3.793 -15.495 1.00 95.62 125 LYS A N 1
ATOM 1016 C CA . LYS A 1 125 ? 16.793 2.748 -16.497 1.00 95.62 125 LYS A CA 1
ATOM 1017 C C . LYS A 1 125 ? 15.734 1.762 -16.016 1.00 95.62 125 LYS A C 1
ATOM 1019 O O . LYS A 1 125 ? 14.821 1.436 -16.764 1.00 95.62 125 LYS A O 1
ATOM 1024 N N . ARG A 1 126 ? 15.811 1.346 -14.746 1.00 96.88 126 ARG A N 1
ATOM 1025 C CA . ARG A 1 126 ? 14.804 0.485 -14.118 1.00 96.88 126 ARG A CA 1
ATOM 1026 C C . ARG A 1 126 ? 13.430 1.135 -14.136 1.00 96.88 126 ARG A C 1
ATOM 1028 O O . ARG A 1 126 ? 12.470 0.499 -14.546 1.00 96.88 126 ARG A O 1
ATOM 1035 N N . ASN A 1 127 ? 13.331 2.399 -13.736 1.00 97.31 127 ASN A N 1
ATOM 1036 C CA . ASN A 1 127 ? 12.055 3.111 -13.735 1.00 97.31 127 ASN A CA 1
ATOM 1037 C C . ASN A 1 127 ? 11.492 3.283 -15.153 1.00 97.31 127 ASN A C 1
ATOM 1039 O O . ASN A 1 127 ? 10.294 3.105 -15.352 1.00 97.31 127 ASN A O 1
ATOM 1043 N N . ASP A 1 128 ? 12.344 3.580 -16.136 1.00 97.62 128 ASP A N 1
ATOM 1044 C CA . ASP A 1 128 ? 11.936 3.709 -17.538 1.00 97.62 128 ASP A CA 1
ATOM 1045 C C . ASP A 1 128 ? 11.436 2.367 -18.098 1.00 97.62 128 ASP A C 1
ATOM 1047 O O . ASP A 1 128 ? 10.410 2.331 -18.776 1.00 97.62 128 ASP A O 1
ATOM 1051 N N . TRP A 1 129 ? 12.086 1.254 -17.741 1.00 97.75 129 TRP A N 1
ATOM 1052 C CA . TRP A 1 129 ? 11.621 -0.091 -18.082 1.00 97.75 129 TRP A CA 1
ATOM 1053 C C . TRP A 1 129 ? 10.264 -0.414 -17.441 1.00 97.75 129 TRP A C 1
ATOM 1055 O O . TRP A 1 129 ? 9.370 -0.905 -18.124 1.00 97.75 129 TRP A O 1
ATOM 1065 N N . MET A 1 130 ? 10.064 -0.089 -16.160 1.00 98.31 130 MET A N 1
ATOM 1066 C CA . MET A 1 130 ? 8.776 -0.302 -15.484 1.00 98.31 130 MET A CA 1
ATOM 1067 C C . MET A 1 130 ? 7.644 0.486 -16.154 1.00 98.31 130 MET A C 1
ATOM 1069 O O . MET A 1 130 ? 6.579 -0.073 -16.402 1.00 98.31 130 MET A O 1
ATOM 1073 N N . ILE A 1 131 ? 7.881 1.759 -16.495 1.00 98.44 131 ILE A N 1
ATOM 1074 C CA . ILE A 1 131 ? 6.908 2.610 -17.202 1.00 98.44 131 ILE A CA 1
ATOM 1075 C C . ILE A 1 131 ? 6.599 2.048 -18.594 1.00 98.44 131 ILE A C 1
ATOM 1077 O O . ILE A 1 131 ? 5.446 2.024 -19.018 1.00 98.44 131 ILE A O 1
ATOM 1081 N N . ALA A 1 132 ? 7.615 1.584 -19.323 1.00 97.88 132 ALA A N 1
ATOM 1082 C CA . ALA A 1 132 ? 7.421 1.031 -20.660 1.00 97.88 132 ALA A CA 1
ATOM 1083 C C . ALA A 1 132 ? 6.531 -0.226 -20.653 1.00 97.88 132 ALA A C 1
ATOM 1085 O O . ALA A 1 132 ? 5.770 -0.427 -21.601 1.00 97.88 132 ALA A O 1
ATOM 1086 N N . ASN A 1 133 ? 6.590 -1.016 -19.576 1.00 98.25 133 ASN A N 1
ATOM 1087 C CA . ASN A 1 133 ? 5.934 -2.317 -19.441 1.00 98.25 133 ASN A CA 1
ATOM 1088 C C . ASN A 1 133 ? 4.658 -2.305 -18.576 1.00 98.25 133 ASN A C 1
ATOM 1090 O O . ASN A 1 133 ? 4.119 -3.367 -18.291 1.00 98.25 133 ASN A O 1
ATOM 1094 N N . SER A 1 134 ? 4.153 -1.138 -18.168 1.00 98.31 134 SER A N 1
ATOM 1095 C CA . SER A 1 134 ? 2.910 -1.016 -17.388 1.00 98.31 134 SER A CA 1
ATOM 1096 C C . SER A 1 134 ? 1.934 -0.021 -18.008 1.00 98.31 134 SER A C 1
ATOM 1098 O O . SER A 1 134 ? 2.329 0.903 -18.718 1.00 98.31 134 SER A O 1
ATOM 1100 N N . SER A 1 135 ? 0.643 -0.231 -17.776 1.00 98.12 135 SER A N 1
ATOM 1101 C CA . SER A 1 135 ? -0.426 0.699 -18.172 1.00 98.12 135 SER A CA 1
ATOM 1102 C C . SER A 1 135 ? -0.824 1.644 -17.042 1.00 98.12 135 SER A C 1
ATOM 1104 O O . SER A 1 135 ? -1.368 2.714 -17.305 1.00 98.12 135 SER A O 1
ATOM 1106 N N . GLU A 1 136 ? -0.491 1.280 -15.808 1.00 98.56 136 GLU A N 1
ATOM 1107 C CA . GLU A 1 136 ? -0.848 2.013 -14.604 1.00 98.56 136 GLU A CA 1
ATOM 1108 C C . GLU A 1 136 ? 0.334 2.054 -13.634 1.00 98.56 136 GLU A C 1
ATOM 1110 O O . GLU A 1 136 ? 1.147 1.125 -13.565 1.00 98.56 136 GLU A O 1
ATOM 1115 N N . LEU A 1 137 ? 0.439 3.151 -12.891 1.00 98.69 137 LEU A N 1
ATOM 1116 C CA . LEU A 1 137 ? 1.457 3.366 -11.878 1.00 98.69 137 LEU A CA 1
ATOM 1117 C C . LEU A 1 137 ? 0.800 3.728 -10.543 1.00 98.69 137 LEU A C 1
ATOM 1119 O O . LEU A 1 137 ? 0.259 4.823 -10.397 1.00 98.69 137 LEU A O 1
ATOM 1123 N N . ILE A 1 138 ? 0.958 2.868 -9.539 1.00 98.69 138 ILE A N 1
ATOM 1124 C CA . ILE A 1 138 ? 0.575 3.181 -8.160 1.00 98.69 138 ILE A CA 1
ATOM 1125 C C . ILE A 1 138 ? 1.807 3.715 -7.425 1.00 98.69 138 ILE A C 1
ATOM 1127 O O . ILE A 1 138 ? 2.821 3.027 -7.228 1.00 98.69 138 ILE A O 1
ATOM 1131 N N . ALA A 1 139 ? 1.725 4.976 -7.021 1.00 97.94 139 ALA A N 1
ATOM 1132 C CA . ALA A 1 139 ? 2.824 5.710 -6.431 1.00 97.94 139 ALA A CA 1
ATOM 1133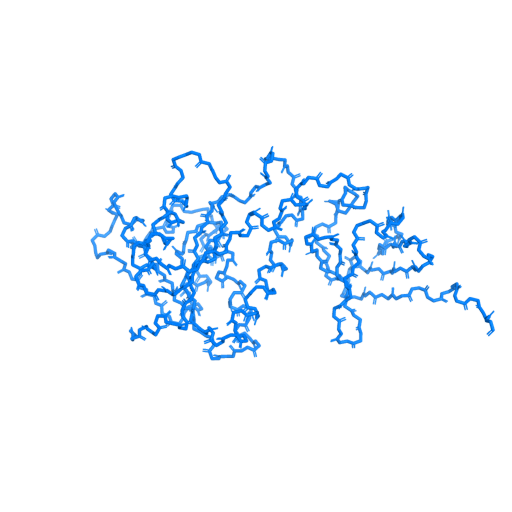 C C . ALA A 1 139 ? 2.617 6.044 -4.951 1.00 97.94 139 ALA A C 1
ATOM 1135 O O . ALA A 1 139 ? 1.496 6.185 -4.477 1.00 97.94 139 ALA A O 1
ATOM 1136 N N . TYR A 1 140 ? 3.727 6.249 -4.243 1.00 97.19 140 TYR A N 1
ATOM 1137 C CA . TYR A 1 140 ? 3.752 6.985 -2.977 1.00 97.19 140 TYR A CA 1
ATOM 1138 C C . TYR A 1 140 ? 4.780 8.102 -3.085 1.00 97.19 140 TYR A C 1
ATOM 1140 O O . TYR A 1 140 ? 5.967 7.92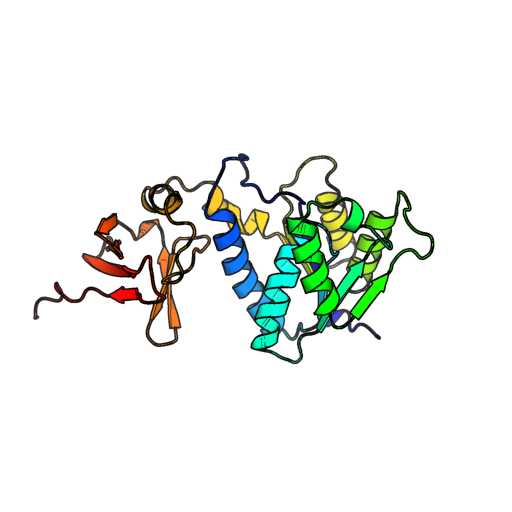2 -2.781 1.00 97.19 140 TYR A O 1
ATOM 1148 N N . ASP A 1 141 ? 4.329 9.246 -3.590 1.00 95.88 141 ASP A N 1
ATOM 1149 C CA . ASP A 1 141 ? 5.145 10.431 -3.791 1.00 95.88 141 ASP A CA 1
ATOM 1150 C C . ASP A 1 141 ? 4.710 11.579 -2.880 1.00 95.88 141 ASP A C 1
ATOM 1152 O O . ASP A 1 141 ? 3.716 12.251 -3.135 1.00 95.88 141 ASP A O 1
ATOM 1156 N N . SER A 1 142 ? 5.523 11.854 -1.859 1.00 92.38 142 SER A N 1
ATOM 1157 C CA . SER A 1 142 ? 5.366 13.012 -0.967 1.00 92.38 142 SER A CA 1
ATOM 1158 C C . SER A 1 142 ? 5.657 14.369 -1.621 1.00 92.38 142 SER A C 1
ATOM 1160 O O . SER A 1 142 ? 5.590 15.399 -0.952 1.00 92.38 142 SER A O 1
ATOM 1162 N N . GLY A 1 143 ? 6.061 14.398 -2.897 1.00 90.75 143 GLY A N 1
ATOM 1163 C CA . GLY A 1 143 ? 6.365 15.635 -3.623 1.00 90.75 143 GLY A CA 1
ATOM 1164 C C . GLY A 1 143 ? 7.692 16.290 -3.222 1.00 90.75 143 GLY A C 1
ATOM 1165 O O . GLY A 1 143 ? 7.935 17.457 -3.540 1.00 90.75 143 GLY A O 1
ATOM 1166 N N . LYS A 1 144 ? 8.578 15.562 -2.524 1.00 86.31 144 LYS A N 1
ATOM 1167 C CA . LYS A 1 144 ? 9.893 16.077 -2.106 1.00 86.31 144 LYS A CA 1
ATOM 1168 C C . LYS A 1 144 ? 10.708 16.559 -3.321 1.00 86.31 144 LYS A C 1
ATOM 1170 O O . LYS A 1 144 ? 10.884 15.801 -4.282 1.00 86.31 144 LYS A O 1
ATOM 1175 N N . PRO A 1 145 ? 11.282 17.779 -3.290 1.00 81.94 145 PRO A N 1
ATOM 1176 C CA . PRO A 1 145 ? 12.106 18.279 -4.385 1.00 81.94 145 PRO A CA 1
ATOM 1177 C C . PRO A 1 145 ? 13.262 17.331 -4.718 1.00 81.94 145 PRO A C 1
ATOM 1179 O O . PRO A 1 145 ? 13.899 16.777 -3.824 1.00 81.94 145 PRO A O 1
ATOM 1182 N N . ARG A 1 146 ? 13.562 17.170 -6.015 1.00 81.00 146 ARG A N 1
ATOM 1183 C CA . ARG A 1 146 ? 14.629 16.280 -6.526 1.00 81.00 146 ARG A CA 1
ATOM 1184 C C . ARG A 1 146 ? 14.465 14.802 -6.121 1.00 81.00 146 ARG A C 1
ATOM 1186 O O . ARG A 1 146 ? 15.438 14.054 -6.115 1.00 81.00 146 ARG A O 1
ATOM 1193 N N . SER A 1 147 ? 13.240 14.364 -5.829 1.00 87.25 147 SER A N 1
ATOM 1194 C CA . SER A 1 147 ? 12.917 12.958 -5.585 1.00 87.25 147 SER A CA 1
ATOM 1195 C C . SER A 1 147 ? 12.917 12.142 -6.884 1.00 87.25 147 SER A C 1
ATOM 1197 O O . SER A 1 147 ? 12.326 12.534 -7.897 1.00 87.25 147 SER A O 1
ATOM 1199 N N . GLY A 1 148 ? 13.554 10.966 -6.848 1.00 88.81 148 GLY A N 1
ATOM 1200 C CA . GLY A 1 148 ? 13.482 9.987 -7.938 1.00 88.81 148 GLY A CA 1
ATOM 1201 C C . GLY A 1 148 ? 12.045 9.522 -8.204 1.00 88.81 148 GLY A C 1
ATOM 1202 O O . GLY A 1 148 ? 11.675 9.322 -9.362 1.00 88.81 148 GLY A O 1
ATOM 1203 N N . THR A 1 149 ? 11.219 9.441 -7.157 1.00 92.50 149 THR A N 1
ATOM 1204 C CA . THR A 1 149 ? 9.792 9.103 -7.248 1.00 92.50 149 THR A CA 1
ATOM 1205 C C . THR A 1 149 ? 9.032 10.156 -8.055 1.00 92.50 149 THR A C 1
ATOM 1207 O O . THR A 1 149 ? 8.430 9.815 -9.068 1.00 92.50 149 THR A O 1
ATOM 1210 N N . THR A 1 150 ? 9.160 11.443 -7.711 1.00 94.81 150 THR A N 1
ATOM 1211 C CA . THR A 1 150 ? 8.500 12.546 -8.437 1.00 94.81 150 THR A CA 1
ATOM 1212 C C . THR A 1 150 ? 8.909 12.606 -9.902 1.00 94.81 150 THR A C 1
ATOM 1214 O O . THR A 1 150 ? 8.084 12.834 -10.789 1.00 94.81 150 THR A O 1
ATOM 1217 N N . SER A 1 151 ? 10.190 12.357 -10.194 1.00 95.06 151 SER A N 1
ATOM 1218 C CA . SER A 1 151 ? 10.658 12.267 -11.579 1.00 95.06 151 SER A CA 1
ATOM 1219 C C . SER A 1 151 ? 9.969 11.127 -12.340 1.00 95.06 151 SER A C 1
ATOM 1221 O O . SER A 1 151 ? 9.572 11.316 -13.490 1.00 95.06 151 SER A O 1
ATOM 1223 N N . THR A 1 152 ? 9.782 9.977 -11.689 1.00 96.19 152 THR A N 1
ATOM 1224 C CA . THR A 1 152 ? 9.146 8.776 -12.258 1.00 96.19 152 THR A CA 1
ATOM 1225 C C . THR A 1 152 ? 7.654 8.988 -12.492 1.00 96.19 152 THR A C 1
ATOM 1227 O O . THR A 1 152 ? 7.192 8.776 -13.607 1.00 96.19 152 THR A O 1
ATOM 1230 N N . VAL A 1 153 ? 6.928 9.523 -11.505 1.00 97.50 153 VAL A N 1
ATOM 1231 C CA . VAL A 1 153 ? 5.511 9.912 -11.628 1.00 97.50 153 VAL A CA 1
ATOM 1232 C C . VAL A 1 153 ? 5.303 10.860 -12.810 1.00 97.50 153 VAL A C 1
ATOM 1234 O O . VAL A 1 153 ? 4.431 10.650 -13.652 1.00 97.50 153 VAL A O 1
ATOM 1237 N N . ARG A 1 154 ? 6.156 11.884 -12.939 1.00 96.81 154 ARG A N 1
ATOM 1238 C CA . ARG A 1 154 ? 6.099 12.818 -14.071 1.00 96.81 154 ARG A CA 1
ATOM 1239 C C . ARG A 1 154 ? 6.356 12.127 -15.413 1.00 96.81 154 ARG A C 1
ATOM 1241 O O . ARG A 1 154 ? 5.699 12.470 -16.393 1.00 96.81 154 ARG A O 1
ATOM 1248 N N . LYS A 1 155 ? 7.324 11.207 -15.485 1.00 97.75 155 LYS A N 1
ATOM 1249 C CA . LYS A 1 155 ? 7.609 10.437 -16.707 1.00 97.75 155 LYS A CA 1
ATOM 1250 C C . LYS A 1 155 ? 6.430 9.534 -17.085 1.00 97.75 155 LYS A C 1
ATOM 1252 O O . LYS A 1 155 ? 6.050 9.536 -18.248 1.00 97.75 155 LYS A O 1
ATOM 1257 N N . ALA A 1 156 ? 5.825 8.847 -16.118 1.00 97.94 156 ALA A N 1
ATOM 1258 C CA . ALA A 1 156 ? 4.675 7.971 -16.334 1.00 97.94 156 ALA A CA 1
ATOM 1259 C C . ALA A 1 156 ? 3.465 8.734 -16.886 1.00 97.94 156 ALA A C 1
ATOM 1261 O O . ALA A 1 156 ? 2.945 8.366 -17.936 1.00 97.94 156 ALA A O 1
ATOM 1262 N N . ARG A 1 157 ? 3.108 9.873 -16.272 1.00 97.81 157 ARG A N 1
ATOM 1263 C CA . ARG A 1 157 ? 2.039 10.751 -16.784 1.00 97.81 157 ARG A CA 1
ATOM 1264 C C . ARG A 1 157 ? 2.311 11.215 -18.218 1.00 97.81 157 ARG A C 1
ATOM 1266 O O . ARG A 1 157 ? 1.419 11.190 -19.056 1.00 97.81 157 ARG A O 1
ATOM 1273 N N . LYS A 1 158 ? 3.555 11.600 -18.534 1.00 97.75 158 LYS A N 1
ATOM 1274 C CA . LYS A 1 158 ? 3.950 11.981 -19.907 1.00 97.75 158 LYS A CA 1
ATOM 1275 C C . LYS A 1 158 ? 3.876 10.823 -20.905 1.00 97.75 158 LYS A C 1
ATOM 1277 O O . LYS A 1 158 ? 3.667 11.073 -22.085 1.00 97.75 158 LYS A O 1
ATOM 1282 N N . ALA A 1 159 ? 4.074 9.593 -20.442 1.00 97.06 159 ALA A N 1
ATOM 1283 C CA . ALA A 1 159 ? 3.953 8.379 -21.242 1.00 97.06 159 ALA A CA 1
ATOM 1284 C C . ALA A 1 159 ? 2.502 7.865 -21.350 1.00 97.06 159 ALA A C 1
ATOM 1286 O O . ALA A 1 159 ? 2.284 6.827 -21.971 1.00 97.06 159 ALA A O 1
ATOM 1287 N N . GLY A 1 160 ? 1.526 8.584 -20.778 1.00 96.94 160 GLY A N 1
ATOM 1288 C CA . GLY A 1 160 ? 0.103 8.259 -20.871 1.00 96.94 160 GLY A CA 1
ATOM 1289 C C . GLY A 1 160 ? -0.373 7.173 -19.906 1.00 96.94 160 GLY A C 1
ATOM 1290 O O . GLY A 1 160 ? -1.453 6.636 -20.121 1.00 96.94 160 GLY A O 1
ATOM 1291 N N . LEU A 1 161 ? 0.413 6.830 -18.879 1.00 97.75 161 LEU A N 1
ATOM 1292 C CA . LEU A 1 161 ? -0.037 5.908 -17.835 1.00 97.75 161 LEU A CA 1
ATOM 1293 C C . LEU A 1 161 ? -1.041 6.608 -16.918 1.00 97.75 161 LEU A C 1
ATOM 1295 O O . LEU A 1 161 ? -0.865 7.785 -16.577 1.00 97.75 161 LEU A O 1
ATOM 1299 N N . GLU A 1 162 ? -2.030 5.850 -16.461 1.00 97.25 162 GLU A N 1
ATOM 1300 C CA . GLU A 1 162 ? -2.831 6.227 -15.303 1.00 97.25 162 GLU A CA 1
ATOM 1301 C C . GLU A 1 162 ? -1.952 6.199 -14.048 1.00 97.25 162 GLU A C 1
ATOM 1303 O O . GLU A 1 162 ? -1.105 5.317 -13.889 1.00 97.25 162 GLU A O 1
ATOM 1308 N N . VAL A 1 163 ? -2.077 7.217 -13.193 1.00 98.38 163 VAL A N 1
ATOM 1309 C CA . VAL A 1 163 ? -1.232 7.346 -12.002 1.00 98.38 163 VAL A CA 1
ATOM 1310 C C . VAL A 1 163 ? -2.072 7.657 -10.775 1.00 98.38 163 VAL A C 1
ATOM 1312 O O . VAL A 1 163 ? -2.470 8.810 -10.587 1.00 98.38 163 VAL A O 1
ATOM 1315 N N . LEU A 1 164 ? -2.225 6.660 -9.906 1.00 98.38 164 LEU A N 1
ATOM 1316 C CA . LEU A 1 164 ? -2.742 6.821 -8.553 1.00 98.38 164 LEU A CA 1
ATOM 1317 C C . LEU A 1 164 ? -1.583 7.159 -7.610 1.00 98.38 164 LEU A C 1
ATOM 1319 O O . LEU A 1 164 ? -0.609 6.413 -7.524 1.00 98.38 164 LEU A O 1
ATOM 1323 N N . ASN A 1 165 ? -1.664 8.271 -6.880 1.00 97.94 165 ASN A N 1
ATOM 1324 C CA . ASN A 1 165 ? -0.688 8.586 -5.837 1.00 97.94 165 ASN A CA 1
ATOM 1325 C C . ASN A 1 165 ? -1.308 8.367 -4.454 1.00 97.94 165 ASN A C 1
ATOM 1327 O O . ASN A 1 165 ? -2.009 9.236 -3.945 1.00 97.94 165 ASN A O 1
ATOM 1331 N N . MET A 1 166 ? -0.982 7.243 -3.812 1.00 97.75 166 MET A N 1
ATOM 1332 C CA . MET A 1 166 ? -1.464 6.870 -2.476 1.00 97.75 166 MET A CA 1
ATOM 1333 C C . MET A 1 166 ? -1.171 7.949 -1.424 1.00 97.75 166 MET A C 1
ATOM 1335 O O . MET A 1 166 ? -1.911 8.107 -0.460 1.00 97.75 166 MET A O 1
ATOM 1339 N N . PHE A 1 167 ? -0.094 8.719 -1.592 1.00 96.25 167 PHE A N 1
ATOM 1340 C CA . PHE A 1 167 ? 0.201 9.826 -0.686 1.00 96.25 167 PHE A CA 1
ATOM 1341 C C . PHE A 1 167 ? -0.900 10.899 -0.698 1.00 96.25 167 PHE A C 1
ATOM 1343 O O . PHE A 1 167 ? -1.256 11.422 0.357 1.00 96.25 167 PHE A O 1
ATOM 1350 N N . ASP A 1 168 ? -1.450 11.203 -1.874 1.00 96.31 168 ASP A N 1
ATOM 1351 C CA . ASP A 1 168 ? -2.516 12.194 -2.029 1.00 96.31 168 ASP A CA 1
ATOM 1352 C C . ASP A 1 168 ? -3.843 11.644 -1.473 1.00 96.31 168 ASP A C 1
ATOM 1354 O O . ASP A 1 168 ? -4.553 12.355 -0.759 1.00 96.31 168 ASP A O 1
ATOM 1358 N N . GLU A 1 169 ? -4.109 10.347 -1.674 1.00 96.75 169 GLU A N 1
ATOM 1359 C CA . GLU A 1 169 ? -5.279 9.633 -1.127 1.00 96.75 169 GLU A CA 1
ATOM 1360 C C . GLU A 1 169 ? -5.342 9.627 0.409 1.00 96.75 169 GLU A C 1
ATOM 1362 O O . GLU A 1 169 ? -6.410 9.445 1.000 1.00 96.75 169 GLU A O 1
ATOM 1367 N N . LEU A 1 170 ? -4.203 9.840 1.071 1.00 96.88 170 LEU A N 1
ATOM 1368 C CA . LEU A 1 170 ? -4.080 9.879 2.527 1.00 96.88 170 LEU A CA 1
ATOM 1369 C C . LEU A 1 170 ? -4.085 11.304 3.101 1.00 96.88 170 LEU A C 1
ATOM 1371 O O . LEU A 1 170 ? -3.865 11.475 4.301 1.00 96.88 170 LEU A O 1
ATOM 1375 N N . HIS A 1 171 ? -4.369 12.338 2.300 1.00 94.81 171 HIS A N 1
ATOM 1376 C CA . HIS A 1 171 ? -4.330 13.728 2.766 1.00 94.81 171 HIS A CA 1
ATOM 1377 C C . HIS A 1 171 ? -5.213 13.972 4.002 1.00 94.81 171 HIS A C 1
ATOM 1379 O O . HIS A 1 171 ? -4.731 14.490 5.013 1.00 94.81 171 HIS A O 1
ATOM 1385 N N . SER A 1 172 ? -6.479 13.541 3.956 1.00 94.88 172 SER A N 1
ATOM 1386 C CA . SER A 1 172 ? -7.422 13.659 5.078 1.00 94.88 172 SER A CA 1
ATOM 1387 C C . SER A 1 172 ? -6.935 12.903 6.317 1.00 94.88 172 SER A C 1
ATOM 1389 O O . SER A 1 172 ? -7.010 13.421 7.436 1.00 94.88 172 SER A O 1
ATOM 1391 N N . TYR A 1 173 ? -6.355 11.714 6.114 1.00 96.81 173 TYR A N 1
ATOM 1392 C CA . TYR A 1 173 ? -5.736 10.950 7.192 1.00 96.81 173 TYR A CA 1
ATOM 1393 C C . TYR A 1 173 ? -4.581 11.729 7.821 1.00 96.81 173 TYR A C 1
ATOM 1395 O O . TYR A 1 173 ? -4.476 11.770 9.042 1.00 96.81 173 TYR A O 1
ATOM 1403 N N . PHE A 1 174 ? -3.724 12.393 7.042 1.00 95.44 174 PHE A N 1
ATOM 1404 C CA . PHE A 1 174 ? -2.597 13.150 7.594 1.00 95.44 174 PHE A CA 1
ATOM 1405 C C . PHE A 1 174 ? -3.045 14.327 8.462 1.00 95.44 174 PHE A C 1
ATOM 1407 O O . PHE A 1 174 ? -2.480 14.532 9.536 1.00 95.44 174 PHE A O 1
ATOM 1414 N N . ILE A 1 175 ? -4.072 15.066 8.035 1.00 93.88 175 ILE A N 1
ATOM 1415 C CA . ILE A 1 175 ? -4.481 16.309 8.704 1.00 93.88 175 ILE A CA 1
ATOM 1416 C C . ILE A 1 175 ? -5.444 16.102 9.877 1.00 93.88 175 ILE A C 1
ATOM 1418 O O . ILE A 1 175 ? -5.558 16.996 10.717 1.00 93.88 175 ILE A O 1
ATOM 1422 N N . THR A 1 176 ? -6.131 14.955 9.974 1.00 93.62 176 THR A N 1
ATOM 1423 C CA . THR A 1 176 ? -7.092 14.750 11.067 1.00 93.62 176 THR A CA 1
ATOM 1424 C C . THR A 1 176 ? -6.407 14.722 12.437 1.00 93.62 176 THR A C 1
ATOM 1426 O O . THR A 1 176 ? -5.391 14.047 12.657 1.00 93.62 176 THR A O 1
ATOM 1429 N N . THR A 1 177 ? -6.992 15.471 13.375 1.00 94.38 177 THR A N 1
ATOM 1430 C CA . THR A 1 177 ? -6.543 15.623 14.768 1.00 94.38 177 THR A CA 1
ATOM 1431 C C . THR A 1 177 ? -7.463 14.912 15.762 1.00 94.38 177 THR A C 1
ATOM 1433 O O . THR A 1 177 ? -7.287 15.062 16.976 1.00 94.38 177 THR A O 1
ATOM 1436 N N . HIS A 1 178 ? -8.414 14.122 15.252 1.00 96.94 178 HIS A N 1
ATOM 1437 C CA . HIS A 1 178 ? -9.449 13.455 16.031 1.00 96.94 178 HIS A CA 1
ATOM 1438 C C . HIS A 1 178 ? -8.870 12.639 17.202 1.00 96.94 178 HIS A C 1
ATOM 1440 O O . HIS A 1 178 ? -7.844 11.959 17.072 1.00 96.94 178 HIS A O 1
ATOM 1446 N N . LEU A 1 179 ? -9.536 12.689 18.364 1.00 97.19 179 LEU A N 1
ATOM 1447 C CA . LEU A 1 179 ? -9.049 12.065 19.602 1.00 97.19 179 LEU A CA 1
ATOM 1448 C C . LEU A 1 179 ? -8.868 10.552 19.458 1.00 97.19 179 LEU A C 1
ATOM 1450 O O . LEU A 1 179 ? -7.869 10.017 19.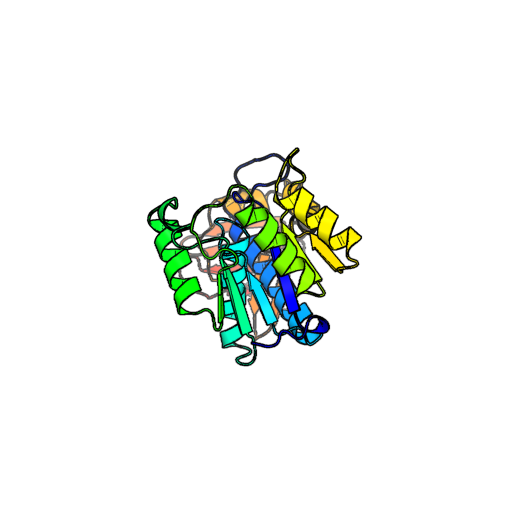934 1.00 97.19 179 LEU A O 1
ATOM 1454 N N . ALA A 1 180 ? -9.775 9.882 18.740 1.00 97.69 180 ALA A N 1
ATOM 1455 C CA . ALA A 1 180 ? -9.667 8.449 18.479 1.00 97.69 180 ALA A CA 1
ATOM 1456 C C . ALA A 1 180 ? -8.382 8.092 17.714 1.00 97.69 180 ALA A C 1
ATOM 1458 O O . ALA A 1 180 ? -7.628 7.232 18.168 1.00 97.69 180 ALA A O 1
ATOM 1459 N N . LYS A 1 181 ? -8.059 8.805 16.620 1.00 97.06 181 LYS A N 1
ATOM 1460 C CA . LYS A 1 181 ? -6.805 8.593 15.878 1.00 97.06 181 LYS A CA 1
ATOM 1461 C C . LYS A 1 181 ? -5.595 8.750 16.794 1.00 97.06 181 LYS A C 1
ATOM 1463 O O . LYS A 1 181 ? -4.702 7.909 16.767 1.00 97.06 181 LYS A O 1
ATOM 1468 N N . ARG A 1 182 ? -5.569 9.814 17.609 1.00 96.62 182 ARG A N 1
ATOM 1469 C CA . ARG A 1 182 ? -4.468 10.090 18.547 1.00 96.62 182 ARG A CA 1
ATOM 1470 C C . ARG A 1 182 ? -4.318 8.988 19.592 1.00 96.62 182 ARG A C 1
ATOM 1472 O O . ARG A 1 182 ? -3.201 8.557 19.850 1.00 96.62 182 ARG A O 1
ATOM 1479 N N . TYR A 1 183 ? -5.421 8.535 20.183 1.00 98.06 183 TYR A N 1
ATOM 1480 C CA . TYR A 1 183 ? -5.408 7.488 21.203 1.00 98.06 183 TYR A CA 1
ATOM 1481 C C . TYR A 1 183 ? -4.932 6.145 20.641 1.00 98.06 183 TYR A C 1
ATOM 1483 O O . TYR A 1 183 ? -4.132 5.450 21.269 1.00 98.06 183 TYR A O 1
ATOM 1491 N N . LEU A 1 184 ? -5.374 5.806 19.429 1.00 97.81 184 LEU A N 1
ATOM 1492 C CA . LEU A 1 184 ? -5.043 4.546 18.772 1.00 97.81 184 LEU A CA 1
ATOM 1493 C C . LEU A 1 184 ? -3.576 4.431 18.335 1.00 97.81 184 LEU A C 1
ATOM 1495 O O . LEU A 1 184 ? -3.137 3.331 18.009 1.00 97.81 184 LEU A O 1
ATOM 1499 N N . GLN A 1 185 ? -2.795 5.517 18.370 1.00 96.88 185 GLN A N 1
ATOM 1500 C CA . GLN A 1 185 ? -1.338 5.473 18.166 1.00 96.88 185 GLN A CA 1
ATOM 1501 C C . GLN A 1 185 ? -0.625 4.566 19.182 1.00 96.88 185 GLN A C 1
ATOM 1503 O O . GLN A 1 185 ? 0.469 4.083 18.911 1.00 96.88 185 GLN A O 1
ATOM 1508 N N . ASN A 1 186 ? -1.247 4.305 20.336 1.00 97.56 186 ASN A N 1
ATOM 1509 C CA . ASN A 1 186 ? -0.705 3.414 21.362 1.00 97.56 186 ASN A CA 1
ATOM 1510 C C . ASN A 1 186 ? -0.861 1.917 21.025 1.00 97.56 186 ASN A C 1
ATOM 1512 O O . ASN A 1 186 ? -0.325 1.082 21.749 1.00 97.56 186 ASN A O 1
ATOM 1516 N N . PHE A 1 187 ? -1.589 1.565 19.957 1.00 97.19 187 PHE A N 1
ATOM 1517 C CA . PHE A 1 187 ? -1.980 0.183 19.657 1.00 97.19 187 PHE A CA 1
ATOM 1518 C C . PHE A 1 187 ? -1.652 -0.265 18.216 1.00 97.19 187 PHE A C 1
ATOM 1520 O O . PHE A 1 187 ? -2.503 -0.853 17.559 1.00 97.19 187 PHE A O 1
ATOM 1527 N N . PRO A 1 188 ? -0.420 -0.077 17.703 1.00 95.94 188 PRO A N 1
ATOM 1528 C CA . PRO A 1 188 ? -0.084 -0.401 16.309 1.00 95.94 188 PRO A CA 1
ATOM 1529 C C . PRO A 1 188 ? -0.060 -1.901 15.979 1.00 95.94 188 PRO A C 1
ATOM 1531 O O . PRO A 1 188 ? 0.083 -2.279 14.815 1.00 95.94 188 PRO A O 1
ATOM 1534 N N . HIS A 1 189 ? -0.170 -2.760 16.993 1.00 94.44 189 HIS A N 1
ATOM 1535 C CA . HIS A 1 189 ? -0.122 -4.215 16.878 1.00 94.44 189 HIS A CA 1
ATOM 1536 C C . HIS A 1 189 ? -1.435 -4.825 17.368 1.00 94.44 189 HIS A C 1
ATOM 1538 O O . HIS A 1 189 ? -1.490 -5.437 18.432 1.00 94.44 189 HIS A O 1
ATOM 1544 N N . VAL A 1 190 ? -2.494 -4.622 16.588 1.00 92.50 190 VAL A N 1
ATOM 1545 C CA . VAL A 1 190 ? -3.821 -5.201 16.819 1.00 92.50 190 VAL A CA 1
ATOM 1546 C C . VAL A 1 190 ? -4.274 -5.911 15.551 1.00 92.50 190 VAL A C 1
ATOM 1548 O O . VAL A 1 190 ? -4.039 -5.422 14.449 1.00 92.50 190 VAL A O 1
ATOM 1551 N N . THR A 1 191 ? -4.900 -7.074 15.715 1.00 90.62 191 THR A N 1
ATOM 1552 C CA . THR A 1 191 ? -5.417 -7.895 14.611 1.00 90.62 191 THR A CA 1
ATOM 1553 C C . THR A 1 191 ? -6.945 -7.966 14.582 1.00 90.62 191 THR A C 1
ATOM 1555 O O . THR A 1 191 ? -7.519 -8.297 13.552 1.00 90.62 191 THR A O 1
ATOM 1558 N N . SER A 1 192 ? -7.617 -7.599 15.680 1.00 92.19 192 SER A N 1
ATOM 1559 C CA . SER A 1 192 ? -9.086 -7.572 15.797 1.00 92.19 192 SER A CA 1
ATOM 1560 C C . SER A 1 192 ? -9.802 -6.524 14.931 1.00 92.19 192 SER A C 1
ATOM 1562 O O . SER A 1 192 ? -11.024 -6.584 14.789 1.00 92.19 192 SER A O 1
ATOM 1564 N N . PHE A 1 193 ? -9.069 -5.562 14.369 1.00 94.69 193 PHE A N 1
ATOM 1565 C CA . PHE A 1 193 ? -9.543 -4.596 13.376 1.00 94.69 193 PHE A CA 1
ATOM 1566 C C . PHE A 1 193 ? -8.366 -4.109 12.521 1.00 94.69 193 PHE A C 1
ATOM 1568 O O . PHE A 1 193 ? -7.201 -4.283 12.883 1.00 94.69 193 PHE A O 1
ATOM 1575 N N . ARG A 1 194 ? -8.669 -3.455 11.398 1.00 95.81 194 ARG A N 1
ATOM 1576 C CA . ARG A 1 194 ? -7.685 -2.799 10.526 1.00 95.81 194 ARG A CA 1
ATOM 1577 C C . ARG A 1 194 ? -7.757 -1.282 10.651 1.00 95.81 194 ARG A C 1
ATOM 1579 O O . ARG A 1 194 ? -8.810 -0.716 10.929 1.00 95.81 194 ARG A O 1
ATOM 1586 N N . TYR A 1 195 ? -6.633 -0.617 10.418 1.00 97.56 195 TYR A N 1
ATOM 1587 C CA . TYR A 1 195 ? -6.582 0.839 10.300 1.00 97.56 195 TYR A CA 1
ATOM 1588 C C . TYR A 1 195 ? -6.873 1.247 8.858 1.00 97.56 195 TYR A C 1
ATOM 1590 O O . TYR A 1 195 ? -6.224 0.721 7.958 1.00 97.56 195 TYR A O 1
ATOM 1598 N N . GLY A 1 196 ? -7.807 2.173 8.647 1.00 97.19 196 GLY A N 1
ATOM 1599 C CA . GLY A 1 196 ? -8.116 2.755 7.338 1.00 97.19 196 GLY A CA 1
ATOM 1600 C C . GLY A 1 196 ? -7.893 4.266 7.326 1.00 97.19 196 GLY A C 1
ATOM 1601 O O . GLY A 1 196 ? -7.721 4.894 8.374 1.00 97.19 196 GLY A O 1
ATOM 1602 N N . ARG A 1 197 ? -7.917 4.876 6.139 1.00 96.50 197 ARG A N 1
ATOM 1603 C CA . ARG A 1 197 ? -7.662 6.318 5.965 1.00 96.50 197 ARG A CA 1
ATOM 1604 C C . ARG A 1 197 ? -8.691 7.216 6.656 1.00 96.50 197 ARG A C 1
ATOM 1606 O O . ARG A 1 197 ? -8.372 8.347 7.017 1.00 96.50 197 ARG A O 1
ATOM 1613 N N . GLU A 1 198 ? -9.901 6.713 6.887 1.00 96.81 198 GLU A N 1
ATOM 1614 C CA . GLU A 1 198 ? -10.978 7.459 7.552 1.00 96.81 198 GLU A CA 1
ATOM 1615 C C . GLU A 1 198 ? -11.213 7.043 9.009 1.00 96.81 198 GLU A C 1
ATOM 1617 O O . GLU A 1 198 ? -11.946 7.729 9.723 1.00 96.81 198 GLU A O 1
ATOM 1622 N N . GLY A 1 199 ? -10.611 5.946 9.480 1.00 97.38 199 GLY A N 1
ATOM 1623 C CA . GLY A 1 199 ? -10.962 5.368 10.774 1.00 97.38 199 GLY A CA 1
ATOM 1624 C C . GLY A 1 199 ? -10.415 3.965 11.019 1.00 97.38 199 GLY A C 1
ATOM 1625 O O . GLY A 1 199 ? -9.258 3.660 10.723 1.00 97.38 199 GLY A O 1
ATOM 1626 N N . VAL A 1 200 ? -11.254 3.107 11.592 1.00 97.31 200 VAL A N 1
ATOM 1627 C CA . VAL A 1 200 ? -10.961 1.686 11.826 1.00 97.31 200 VAL A CA 1
ATOM 1628 C C . VAL A 1 200 ? -11.969 0.821 11.082 1.00 97.31 200 VAL A C 1
ATOM 1630 O O . VAL A 1 200 ? -13.102 1.231 10.860 1.00 97.31 200 VAL A O 1
ATOM 1633 N N . ILE A 1 201 ? -11.566 -0.379 10.690 1.00 95.62 201 ILE A N 1
ATOM 1634 C CA . ILE A 1 201 ? -12.405 -1.332 9.966 1.00 95.62 201 ILE A CA 1
ATOM 1635 C C . ILE A 1 201 ? -12.476 -2.599 10.805 1.00 95.62 201 ILE A C 1
ATOM 1637 O O . ILE A 1 201 ? -11.476 -3.303 10.962 1.00 95.62 201 ILE A O 1
ATOM 1641 N N . PHE A 1 202 ? -13.647 -2.862 11.373 1.00 92.56 202 PHE A N 1
ATOM 1642 C CA . PHE A 1 202 ? -13.919 -4.097 12.102 1.00 92.56 202 PHE A CA 1
ATOM 1643 C C . PHE A 1 202 ? -14.259 -5.218 11.119 1.00 92.56 202 PHE A C 1
ATOM 1645 O O . PHE A 1 202 ? -14.766 -4.960 10.029 1.00 92.56 202 PHE A O 1
ATOM 1652 N N . GLU A 1 203 ? -14.017 -6.464 11.509 1.00 81.00 203 GLU A N 1
ATOM 1653 C CA . GLU A 1 203 ? -14.400 -7.639 10.724 1.00 81.00 203 GLU A CA 1
ATOM 1654 C C . GLU A 1 203 ? -15.596 -8.309 11.414 1.00 81.00 203 GLU A C 1
ATOM 1656 O O . GLU A 1 203 ? -15.474 -8.799 12.536 1.00 81.00 203 GLU A O 1
ATOM 1661 N N . GLY A 1 204 ? -16.773 -8.301 10.778 1.00 66.06 204 GLY A N 1
ATOM 1662 C CA . GLY A 1 204 ? -17.997 -8.866 11.349 1.00 66.06 204 GLY A CA 1
ATOM 1663 C C . GLY A 1 204 ? -18.776 -9.684 10.324 1.00 66.06 204 GLY A C 1
ATOM 1664 O O . GLY A 1 204 ? -19.117 -9.187 9.259 1.00 66.06 204 GLY A O 1
ATOM 1665 N N . GLY A 1 205 ? -19.076 -10.951 10.633 1.00 56.75 205 GLY A N 1
ATOM 1666 C CA . GLY A 1 205 ? -19.989 -11.768 9.817 1.00 56.75 205 GLY A CA 1
ATOM 1667 C C . GLY A 1 205 ? -19.604 -11.883 8.333 1.00 56.75 205 GLY A C 1
ATOM 1668 O O . GLY A 1 205 ? -20.483 -11.832 7.479 1.00 56.75 205 GLY A O 1
ATOM 1669 N N . ASN A 1 206 ? -18.307 -12.033 8.037 1.00 60.19 206 ASN A N 1
ATOM 1670 C CA . ASN A 1 206 ? -17.706 -12.079 6.693 1.00 60.19 206 ASN A CA 1
ATOM 1671 C C . ASN A 1 206 ? -17.727 -10.767 5.880 1.00 60.19 206 ASN A C 1
ATOM 1673 O O . ASN A 1 206 ? -17.391 -10.813 4.696 1.00 60.19 206 ASN A O 1
ATOM 1677 N N . GLN A 1 207 ? -18.070 -9.611 6.464 1.00 73.69 207 GLN A N 1
ATOM 1678 C CA . GLN A 1 207 ? -17.926 -8.317 5.785 1.00 73.69 207 GLN A CA 1
ATOM 1679 C C . GLN A 1 207 ? -17.154 -7.287 6.631 1.00 73.69 207 GLN A C 1
ATOM 1681 O O . GLN A 1 207 ? -17.407 -7.166 7.834 1.00 73.69 207 GLN A O 1
ATOM 1686 N N . PRO A 1 208 ? -16.237 -6.515 6.013 1.00 85.06 208 PRO A N 1
ATOM 1687 C CA . PRO A 1 208 ? -15.595 -5.389 6.675 1.00 85.06 208 PRO A CA 1
ATOM 1688 C C . PRO A 1 208 ? -16.623 -4.303 7.005 1.00 85.06 208 PRO A C 1
ATOM 1690 O O . PRO A 1 208 ? -17.407 -3.898 6.146 1.00 85.06 208 PRO A O 1
ATOM 1693 N N . PHE A 1 209 ? -16.590 -3.798 8.234 1.00 88.44 209 PHE A N 1
ATOM 1694 C CA . PHE A 1 209 ? -17.435 -2.702 8.694 1.00 88.44 209 PHE A CA 1
ATOM 1695 C C . PHE A 1 209 ? -16.571 -1.481 9.049 1.00 88.44 209 PHE A C 1
ATOM 1697 O O . PHE A 1 209 ? -15.938 -1.466 10.113 1.00 88.44 209 PHE A O 1
ATOM 1704 N N . PRO A 1 210 ? -16.500 -0.463 8.171 1.00 93.62 210 PRO A N 1
ATOM 1705 C CA . PRO A 1 210 ? -15.750 0.754 8.445 1.00 93.62 210 PRO A CA 1
ATOM 1706 C C . PRO A 1 210 ? -16.465 1.623 9.486 1.00 93.62 210 PRO A C 1
ATOM 1708 O O . PRO A 1 210 ? -17.671 1.856 9.416 1.00 93.62 210 PRO A O 1
ATOM 1711 N N . VAL A 1 211 ? -15.692 2.133 10.439 1.00 95.69 211 VAL A N 1
ATOM 1712 C CA . VAL A 1 211 ? -16.097 3.122 11.438 1.00 95.69 211 VAL A CA 1
ATOM 1713 C C . VAL A 1 211 ? -15.165 4.315 11.320 1.00 95.69 211 VAL A C 1
ATOM 1715 O O . VAL A 1 211 ? -13.983 4.234 11.670 1.00 95.69 211 VAL A O 1
ATOM 1718 N N . ASN A 1 212 ? -15.709 5.435 10.855 1.00 96.94 212 ASN A N 1
ATOM 1719 C CA . ASN A 1 212 ? -14.939 6.655 10.650 1.00 96.94 212 ASN A CA 1
ATOM 1720 C C . ASN A 1 212 ? -14.597 7.292 11.997 1.00 96.94 212 ASN A C 1
ATOM 1722 O O . ASN A 1 212 ? -15.363 7.194 12.958 1.00 96.94 212 ASN A O 1
ATOM 1726 N N . PHE A 1 213 ? -13.463 7.991 12.074 1.00 97.81 213 PHE A N 1
ATOM 1727 C CA . PHE A 1 213 ? -13.032 8.650 13.305 1.00 97.81 213 PHE A CA 1
ATOM 1728 C C . PHE A 1 213 ? -14.113 9.575 13.866 1.00 97.81 213 PHE A C 1
ATOM 1730 O O . PHE A 1 213 ? -14.385 9.501 15.058 1.00 97.81 213 PHE A O 1
ATOM 1737 N N . GLU A 1 214 ? -14.789 10.337 13.004 1.00 96.69 214 GLU A N 1
ATOM 1738 C CA . GLU A 1 214 ? -15.876 11.256 13.375 1.00 96.69 214 GLU A CA 1
ATOM 1739 C C . GLU A 1 214 ? -17.082 10.560 14.021 1.00 96.69 214 GLU A C 1
ATOM 1741 O O . GLU A 1 214 ? -17.882 11.211 14.687 1.00 96.69 214 GLU A O 1
ATOM 1746 N N . GLN A 1 215 ? -17.241 9.245 13.840 1.00 96.88 215 GLN A N 1
ATOM 1747 C CA . GLN A 1 215 ? -18.304 8.468 14.478 1.00 96.88 215 GLN A CA 1
ATOM 1748 C C . GLN A 1 215 ? -17.926 8.001 15.887 1.00 96.88 215 GLN A C 1
ATOM 1750 O O . GLN A 1 215 ? -18.824 7.613 16.630 1.00 96.88 215 GLN A O 1
ATOM 1755 N N . ILE A 1 216 ? -16.641 8.014 16.256 1.00 97.62 216 ILE A N 1
ATOM 1756 C CA . ILE A 1 216 ? -16.134 7.493 17.531 1.00 97.62 216 ILE A CA 1
ATOM 1757 C C . ILE A 1 216 ? -16.179 8.604 18.583 1.00 97.62 216 ILE A C 1
ATOM 1759 O O . ILE A 1 216 ? -15.318 9.479 18.608 1.00 97.62 216 ILE A O 1
ATOM 1763 N N . SER A 1 217 ? -17.138 8.542 19.504 1.00 97.38 217 SER A N 1
ATOM 1764 C CA . SER A 1 217 ? -17.226 9.493 20.619 1.00 97.38 217 SER A CA 1
ATOM 1765 C C . SER A 1 217 ? -16.142 9.242 21.668 1.00 97.38 217 SER A C 1
ATOM 1767 O O . SER A 1 217 ? -15.631 10.179 22.284 1.00 97.38 217 SER A O 1
ATOM 1769 N N . ASN A 1 218 ? -15.770 7.976 21.874 1.00 97.38 218 ASN A N 1
ATOM 1770 C CA . ASN A 1 218 ? -14.773 7.581 22.858 1.00 97.38 218 ASN A CA 1
ATOM 1771 C C . ASN A 1 218 ? -14.087 6.269 22.463 1.00 97.38 218 ASN A C 1
ATOM 1773 O O . ASN A 1 218 ? -14.702 5.360 21.909 1.00 97.38 218 ASN A O 1
ATOM 1777 N N . VAL A 1 219 ? -12.809 6.143 22.807 1.00 97.50 219 VAL A N 1
ATOM 1778 C CA . VAL A 1 219 ? -12.075 4.879 22.743 1.00 97.50 219 VAL A CA 1
ATOM 1779 C C . VAL A 1 219 ? -11.197 4.761 23.978 1.00 97.50 219 VAL A C 1
ATOM 1781 O O . VAL A 1 219 ? -10.481 5.694 24.342 1.00 97.50 219 VAL A O 1
ATOM 1784 N N . ARG A 1 220 ? -11.265 3.610 24.644 1.00 97.12 220 ARG A N 1
ATOM 1785 C CA . ARG A 1 220 ? -10.477 3.338 25.847 1.00 97.12 220 ARG A CA 1
ATOM 1786 C C . ARG A 1 220 ? -10.074 1.879 25.941 1.00 97.12 220 ARG A C 1
ATOM 1788 O O . ARG A 1 220 ? -10.814 0.994 25.521 1.00 97.12 220 ARG A O 1
ATOM 1795 N N . GLN A 1 221 ? -8.933 1.635 26.561 1.00 97.12 221 GLN A N 1
ATOM 1796 C CA . GLN A 1 221 ? -8.528 0.301 26.967 1.00 97.12 221 GLN A CA 1
ATOM 1797 C C . GLN A 1 221 ? -9.259 -0.124 28.248 1.00 97.12 221 GLN A C 1
ATOM 1799 O O . GLN A 1 221 ? -9.361 0.645 29.204 1.00 97.12 221 GLN A O 1
ATOM 1804 N N . ASP A 1 222 ? -9.739 -1.364 28.262 1.00 95.50 222 ASP A N 1
ATOM 1805 C CA . ASP A 1 222 ? -10.299 -2.055 29.420 1.00 95.50 222 ASP A CA 1
ATOM 1806 C C . ASP A 1 222 ? -9.723 -3.479 29.463 1.00 95.50 222 ASP A C 1
ATOM 1808 O O . ASP A 1 222 ? -10.135 -4.372 28.716 1.00 95.50 222 ASP A O 1
ATOM 1812 N N . GLY A 1 223 ? -8.677 -3.662 30.273 1.00 94.19 223 GLY A N 1
ATOM 1813 C CA . GLY A 1 223 ? -7.903 -4.901 30.320 1.00 94.19 223 GLY A CA 1
ATOM 1814 C C . GLY A 1 223 ? -7.281 -5.257 28.964 1.00 94.19 223 GLY A C 1
ATOM 1815 O O . GLY A 1 223 ? -6.492 -4.491 28.405 1.00 94.19 223 GLY A O 1
ATOM 1816 N N . ALA A 1 224 ? -7.637 -6.435 28.447 1.00 94.38 224 ALA A N 1
ATOM 1817 C CA . ALA A 1 224 ? -7.161 -6.973 27.169 1.00 94.38 224 ALA A CA 1
ATOM 1818 C C . ALA A 1 224 ? -7.996 -6.517 25.954 1.00 94.38 224 ALA A C 1
ATOM 1820 O O . ALA A 1 224 ? -7.878 -7.096 24.873 1.00 94.38 224 ALA A O 1
ATOM 1821 N N . PHE A 1 225 ? -8.853 -5.507 26.122 1.00 95.19 225 PHE A N 1
ATOM 1822 C CA . PHE A 1 225 ? -9.760 -5.039 25.080 1.00 95.19 225 PHE A CA 1
ATOM 1823 C C . PHE A 1 225 ? -9.675 -3.527 24.880 1.00 95.19 225 PHE A C 1
ATOM 1825 O O . PHE A 1 225 ? -9.446 -2.767 25.820 1.00 95.19 225 PHE A O 1
ATOM 1832 N N . LEU A 1 226 ? -9.934 -3.089 23.652 1.00 96.75 226 LEU A N 1
ATOM 1833 C CA . LEU A 1 226 ? -10.306 -1.722 23.318 1.00 96.75 226 LEU A CA 1
ATOM 1834 C C . LEU A 1 226 ? -11.823 -1.638 23.211 1.00 96.75 226 LEU A C 1
ATOM 1836 O O . LEU A 1 226 ? -12.444 -2.404 22.476 1.00 96.75 226 LEU A O 1
ATOM 1840 N N . LYS A 1 227 ? -12.413 -0.700 23.946 1.00 96.44 227 LYS A N 1
ATOM 1841 C CA . LYS A 1 227 ? -13.836 -0.381 23.895 1.00 96.44 227 LYS A CA 1
ATOM 1842 C C . LYS A 1 227 ? -14.016 0.924 23.139 1.00 96.44 227 LYS A C 1
ATOM 1844 O O . LYS A 1 227 ? -13.516 1.960 23.579 1.00 96.44 227 LYS A O 1
ATOM 1849 N N . PHE A 1 228 ? -14.726 0.852 22.025 1.00 96.81 228 PHE A N 1
ATOM 1850 C CA . PHE A 1 228 ? -15.121 1.985 21.203 1.00 96.81 228 PHE A CA 1
ATOM 1851 C C . PHE A 1 228 ? -16.582 2.296 21.490 1.00 96.81 228 PHE A C 1
ATOM 1853 O O . PHE A 1 228 ? -17.418 1.396 21.504 1.00 96.81 228 PHE A O 1
ATOM 1860 N N . GLU A 1 229 ? -16.889 3.564 21.698 1.00 96.75 229 GLU A N 1
ATOM 1861 C CA . GLU A 1 229 ? -18.248 4.077 21.791 1.00 96.75 229 GLU A CA 1
ATOM 1862 C C . GLU A 1 229 ? -18.469 5.012 20.611 1.00 96.75 229 GLU A C 1
ATOM 1864 O O . GLU A 1 229 ? -17.625 5.862 20.315 1.00 96.75 229 GLU A O 1
ATOM 1869 N N . LEU A 1 230 ? -19.574 4.809 19.900 1.00 96.00 230 LEU A N 1
ATOM 1870 C CA . LEU A 1 230 ? -19.947 5.638 18.767 1.00 96.00 230 LEU A CA 1
ATOM 1871 C C . LEU A 1 230 ? -20.946 6.718 19.187 1.00 96.00 230 LEU A C 1
ATOM 1873 O O . LEU A 1 230 ? -21.669 6.572 20.173 1.00 96.00 230 LEU A O 1
ATOM 1877 N N . ASN A 1 231 ? -21.047 7.787 18.399 1.00 94.69 231 ASN A N 1
ATOM 1878 C CA . ASN A 1 231 ? -21.983 8.892 18.642 1.00 94.69 231 ASN A CA 1
ATOM 1879 C C . ASN A 1 231 ? -23.456 8.446 18.698 1.00 94.69 231 ASN A C 1
ATOM 1881 O O . ASN A 1 231 ? -24.276 9.105 19.330 1.00 94.69 231 ASN A O 1
ATOM 1885 N N . ASN A 1 232 ? -23.802 7.332 18.047 1.00 92.69 232 ASN A N 1
ATOM 1886 C CA . ASN A 1 232 ? -25.147 6.749 18.056 1.00 92.69 232 ASN A CA 1
ATOM 1887 C C . ASN A 1 232 ? -25.388 5.766 19.222 1.00 92.69 232 ASN A C 1
ATOM 1889 O O . ASN A 1 232 ? -26.410 5.086 19.240 1.00 92.69 232 ASN A O 1
ATOM 1893 N N . GLY A 1 233 ? -24.449 5.655 20.168 1.00 91.81 233 GLY A N 1
ATOM 1894 C CA . GLY A 1 233 ? -24.543 4.776 21.336 1.00 91.81 233 GLY A CA 1
ATOM 1895 C C . GLY A 1 233 ? -24.118 3.324 21.096 1.00 91.81 233 GLY A C 1
ATOM 1896 O O . GLY A 1 233 ? -24.046 2.557 22.058 1.00 91.81 233 GLY A O 1
ATOM 1897 N N . VAL A 1 234 ? -23.802 2.933 19.854 1.00 91.81 234 VAL A N 1
ATOM 1898 C CA . VAL A 1 234 ? -23.264 1.596 19.556 1.00 91.81 234 VAL A CA 1
ATOM 1899 C C . VAL A 1 234 ? -21.874 1.455 20.172 1.00 91.81 234 VAL A C 1
ATOM 1901 O O . VAL A 1 234 ? -21.056 2.374 20.113 1.00 91.81 234 VAL A O 1
ATOM 1904 N N . LYS A 1 235 ? -21.598 0.285 20.750 1.00 93.56 235 LYS A N 1
ATOM 1905 C CA . LYS A 1 235 ? -20.317 -0.030 21.381 1.00 93.56 235 LYS A CA 1
ATOM 1906 C C . LYS A 1 235 ? -19.651 -1.203 20.678 1.00 93.56 235 LYS A C 1
ATOM 1908 O O . LYS A 1 235 ? -20.286 -2.231 20.464 1.00 93.56 235 LYS A O 1
ATOM 1913 N N . TYR A 1 236 ? -18.372 -1.054 20.357 1.00 92.31 236 TYR A N 1
ATOM 1914 C CA . TYR A 1 236 ? -17.537 -2.129 19.824 1.00 92.31 236 TYR A CA 1
ATOM 1915 C C . TYR A 1 236 ? -16.466 -2.508 20.834 1.00 92.31 236 TYR A C 1
ATOM 1917 O O . TYR A 1 236 ? -15.899 -1.653 21.518 1.00 92.31 236 TYR A O 1
ATOM 1925 N N . VAL A 1 237 ? -16.168 -3.797 20.906 1.00 92.38 237 VAL A N 1
ATOM 1926 C CA . VAL A 1 237 ? -15.108 -4.356 21.739 1.00 92.38 237 VAL A CA 1
ATOM 1927 C C . VAL A 1 237 ? -14.149 -5.092 20.825 1.00 92.38 237 VAL A C 1
ATOM 1929 O O . VAL A 1 237 ? -14.554 -6.001 20.111 1.00 92.38 237 VAL A O 1
ATOM 1932 N N . ALA A 1 238 ? -12.882 -4.706 20.851 1.00 93.31 238 ALA A N 1
ATOM 1933 C CA . ALA A 1 238 ? -11.828 -5.293 20.036 1.00 93.31 238 ALA A CA 1
ATOM 1934 C C . ALA A 1 238 ? -10.738 -5.866 20.938 1.00 93.31 238 ALA A C 1
ATOM 1936 O O . ALA A 1 238 ? -10.252 -5.194 21.847 1.00 93.31 238 ALA A O 1
ATOM 1937 N N . SER A 1 239 ? -10.365 -7.120 20.713 1.00 92.31 239 SER A N 1
ATOM 1938 C CA . SER A 1 239 ? -9.316 -7.779 21.482 1.00 92.31 239 SER A CA 1
ATOM 1939 C C . SER A 1 239 ? -7.937 -7.233 21.110 1.00 92.31 239 SER A C 1
ATOM 1941 O O . SER A 1 239 ? -7.616 -7.049 19.938 1.00 92.31 239 SER A O 1
ATOM 1943 N N . LEU A 1 240 ? -7.100 -7.003 22.119 1.00 93.00 240 LEU A N 1
ATOM 1944 C CA . LEU A 1 240 ? -5.683 -6.676 21.946 1.00 93.00 240 LEU A CA 1
ATOM 1945 C C . LEU A 1 240 ? -4.809 -7.926 21.760 1.00 93.00 240 LEU A C 1
ATOM 1947 O O . LEU A 1 240 ? -3.619 -7.804 21.491 1.00 93.00 240 LEU A O 1
ATOM 1951 N N . THR A 1 241 ? -5.371 -9.123 21.943 1.00 90.44 241 THR A N 1
ATOM 1952 C CA . THR A 1 241 ? -4.618 -10.388 21.994 1.00 90.44 241 THR A CA 1
ATOM 1953 C C . THR A 1 241 ? -5.160 -11.466 21.057 1.00 90.44 241 THR A C 1
ATOM 1955 O O . THR A 1 241 ? -4.635 -12.574 21.041 1.00 90.44 241 THR A O 1
ATOM 1958 N N . SER A 1 242 ? -6.235 -11.186 20.322 1.00 89.06 242 SER A N 1
ATOM 1959 C CA . SER A 1 242 ? -6.842 -12.103 19.355 1.00 89.06 242 SER A CA 1
ATOM 1960 C C . SER A 1 242 ? -7.509 -11.320 18.230 1.00 89.06 242 SER A C 1
ATOM 1962 O O . SER A 1 242 ? -7.719 -10.115 18.352 1.00 89.06 242 SER A O 1
ATOM 1964 N N . ASP A 1 243 ? -7.933 -12.024 17.186 1.00 85.50 243 ASP A N 1
ATOM 1965 C CA . ASP A 1 243 ? -8.623 -11.439 16.029 1.00 85.50 243 ASP A CA 1
ATOM 1966 C C . ASP A 1 243 ? -10.099 -11.103 16.327 1.00 85.50 243 ASP A C 1
ATOM 1968 O O . ASP A 1 243 ? -10.855 -10.694 15.452 1.00 85.50 243 ASP A O 1
ATOM 1972 N N . THR A 1 244 ? -10.533 -11.269 17.580 1.00 84.06 244 THR A N 1
ATOM 1973 C CA . THR A 1 244 ? -11.933 -11.109 17.976 1.00 84.06 244 THR A CA 1
ATOM 1974 C C . THR A 1 244 ? -12.301 -9.635 18.115 1.00 84.06 244 THR A C 1
ATOM 1976 O O . THR A 1 244 ? -11.740 -8.927 18.959 1.00 84.06 244 THR A O 1
ATOM 1979 N N . SER A 1 245 ? -13.313 -9.197 17.368 1.00 83.12 245 SER A N 1
ATOM 1980 C CA . SER A 1 245 ? -14.081 -7.986 17.662 1.00 83.12 245 SER A CA 1
ATOM 1981 C C . SER A 1 245 ? -15.582 -8.285 17.684 1.00 83.12 245 SER A C 1
ATOM 1983 O O . SER A 1 245 ? -16.058 -9.195 17.010 1.00 83.12 245 SER A O 1
ATOM 1985 N N . LEU A 1 246 ? -16.325 -7.585 18.541 1.00 83.25 246 LEU A N 1
ATOM 1986 C CA . LEU A 1 246 ? -17.748 -7.820 18.790 1.00 83.25 246 LEU A CA 1
ATOM 1987 C C . LEU A 1 246 ? -18.483 -6.495 18.989 1.00 83.25 246 LEU A C 1
ATOM 1989 O O . LEU A 1 246 ? -17.924 -5.538 19.530 1.00 83.25 246 LEU A O 1
ATOM 1993 N N . ILE A 1 247 ? -19.761 -6.467 18.614 1.00 80.88 247 ILE A N 1
ATOM 1994 C CA . ILE A 1 247 ? -20.686 -5.414 19.037 1.00 80.88 247 ILE A CA 1
ATOM 1995 C C . ILE A 1 247 ? -21.137 -5.745 20.460 1.00 80.88 247 ILE A C 1
ATOM 1997 O O . ILE A 1 247 ? -21.675 -6.823 20.717 1.00 80.88 247 ILE A O 1
ATOM 2001 N N . ASP A 1 248 ? -20.922 -4.819 21.387 1.00 73.56 248 ASP A N 1
ATOM 2002 C CA . ASP A 1 248 ? -21.415 -4.938 22.753 1.00 73.56 248 ASP A CA 1
ATOM 2003 C C . ASP A 1 248 ? -22.912 -4.608 22.786 1.00 73.56 248 ASP A C 1
ATOM 2005 O O . ASP A 1 248 ? -23.333 -3.452 22.858 1.00 73.56 248 ASP A O 1
ATOM 2009 N N . VAL A 1 249 ? -23.722 -5.663 22.697 1.00 63.62 249 VAL A N 1
ATOM 2010 C CA . VAL A 1 249 ? -25.190 -5.611 22.730 1.00 63.62 249 VAL A CA 1
ATOM 2011 C C . VAL A 1 249 ? -25.768 -5.473 24.142 1.00 63.62 249 VAL A C 1
ATOM 2013 O O . VAL A 1 249 ? -26.988 -5.457 24.291 1.00 63.62 249 VAL A O 1
ATOM 2016 N N . SER A 1 250 ? -24.941 -5.311 25.184 1.00 56.44 250 SER A N 1
ATOM 2017 C CA . SER A 1 250 ? -25.418 -5.203 26.575 1.00 56.44 250 SER A CA 1
ATOM 2018 C C . SER A 1 250 ? -26.301 -3.975 26.864 1.00 56.44 250 SER A C 1
ATOM 2020 O O . SER A 1 250 ? -26.880 -3.894 27.943 1.00 56.44 250 SER A O 1
ATOM 2022 N N . ASN A 1 251 ? -26.476 -3.071 25.888 1.00 43.62 251 ASN A N 1
ATOM 2023 C CA . ASN A 1 251 ? -27.361 -1.904 25.953 1.00 43.62 251 ASN A CA 1
ATOM 2024 C C . ASN A 1 251 ? -28.425 -1.827 24.835 1.00 43.62 251 ASN A C 1
ATOM 2026 O O . ASN A 1 251 ? -29.053 -0.778 24.684 1.00 43.62 251 ASN A O 1
ATOM 2030 N N . VAL A 1 252 ? -28.689 -2.899 24.074 1.00 42.28 252 VAL A N 1
ATOM 2031 C CA . VAL A 1 252 ? -29.916 -2.958 23.252 1.00 42.28 252 VAL A CA 1
ATOM 2032 C C . VAL A 1 252 ? -31.080 -3.274 24.194 1.00 42.28 252 VAL A C 1
ATOM 2034 O O . VAL A 1 252 ? -31.554 -4.403 24.284 1.00 42.28 252 VAL A O 1
ATOM 2037 N N . CYS A 1 253 ? -31.482 -2.280 24.988 1.00 33.16 253 CYS A N 1
ATOM 2038 C CA . CYS A 1 253 ? -32.710 -2.362 25.761 1.00 33.16 253 CYS A CA 1
ATOM 2039 C C . CYS A 1 253 ? -33.875 -2.584 24.798 1.00 33.16 253 CYS A C 1
ATOM 2041 O O . CYS A 1 253 ? -34.007 -1.883 23.795 1.00 33.16 253 CYS A O 1
ATOM 2043 N N . ALA A 1 254 ? -34.683 -3.581 25.148 1.00 37.62 254 ALA A N 1
ATOM 2044 C CA . ALA A 1 254 ? -35.964 -3.907 24.556 1.00 37.62 254 ALA A CA 1
ATOM 2045 C C . ALA A 1 254 ? -36.759 -2.655 24.153 1.00 37.62 254 ALA A C 1
ATOM 2047 O O . ALA A 1 254 ? -36.958 -1.751 24.969 1.00 37.62 254 ALA A O 1
ATOM 2048 N N . VAL A 1 255 ? -37.237 -2.655 22.910 1.00 33.44 255 VAL A N 1
ATOM 2049 C CA . VAL A 1 255 ? -38.414 -1.894 22.483 1.00 33.44 255 VAL A CA 1
ATOM 2050 C C . VAL A 1 255 ? -39.483 -2.908 22.119 1.00 33.44 255 VAL A C 1
ATOM 2052 O O . VAL A 1 255 ? -39.128 -3.876 21.407 1.00 33.44 255 VAL A O 1
#

Radius of gyration: 20.26 Å; chains: 1; bounding box: 66×36×53 Å

Sequence (255 aa):
MEIAKEKTVAFTGNRLLTTSDNRHDANLENVIRTELTFCLEECYQEGKNVYICGMVIGWDMLCAEEVLKLKTKYPDIVLIAAIPFMGQELMYSPKDKQRYKRIYEAADHREFITDRGYDKDAYHKRNDWMIANSSELIAYDSGKPRSGTTSTVRKARKAGLEVLNMFDELHSYFITTHLAKRYLQNFPHVTSFRYGREGVIFEGGNQPFPVNFEQISNVRQDGAFLKFELNNGVKYVASLTSDTSLIDVSNVCAV

Foldseek 3Di:
DDFPQALEEEEEEDLDDAALVRDDFLQSLLQLLVVLLVVVVVSVVVNRQEYEAALHHDGSLSSLVSSLVVCVVVVSRAYEHQYLFPPPCVPPDPVSVVSSVVSVVSHPYYHHQDDPGDDPCSSVSSLVVSLVRHQAYEYAYSPPPPDPRVVSQVVSVVSNHHYHHVNVVLNQLSPDPQPQSVVCSVQNQFQLWTAHSQGIWGQDPNDTDDDGSQQFPDWDDDPQWIWTAGPVRWIKIGGSVDNDIDTPCVPPPDD

pLDDT: mean 92.83, std 10.55, range [33.16, 98.88]

Organism: NCBI:txid1433126

InterPro domains:
  IPR010697 YspA SLOG family [PF06908] (27-151)
  IPR010697 YspA SLOG family [PTHR38440] (7-159)

Secondary structure (DSSP, 8-state):
----GGGEEEEEE-SS---TT----TTHHHHHHHHHHHHHHHHHHTT--EEEE---TTHHHHHHHHHHHHHHH-TT-EEEEEESSTTGGGGS-HHHHHHHHHHHHH-SEEEES-SSS--TTHHHHHHHHHHHT-SEEEEE----TT-HHHHHHHHHHHTT-EEEEHHHHTHHHHH---HHHHHHTT--S-SSEEEETTEEEEEETTEEEEEEGGGEEEEEEETTEEEEEETTS-EEEEESSSS-EEE-GGG----